Protein AF-A0A1V5F9A5-F1 (afdb_monomer)

Foldseek 3Di:
DWDQLCQDDQPDDDPVCVVPVDDQFPDPVLVVLLVVLLVCLQPDLDLEDEAELLFFDALLRVSSLLTDHPDPQPVQDSVVVSLLSVQLLVQLLVDALVRLLVLLQPQQAQQSSSNVSSVDPDSNSVVSLVSLLVRSLVSLQSNLCSNCVRNHPSYFYEYEAAQLLCRSSRSHQLQCRVVRGQAYAHELAQLCRRPLSSLLSQLVSSPVRYPPNDSLSSSCSSCSNSVNNVQDQVDSHNVVSVPPDSHDLSNSLRSLLVSLVSSLVRYDLSYAYAYEHEQAPRALVSRVVSQVSSVVSPHPGYHYPDNNNPDDDPDPPPDDDD

Solvent-accessible surface area (backbone atoms only — not comparable to full-atom values): 17264 Å² total; per-residue (Å²): 128,78,56,63,52,88,58,84,87,61,80,77,67,55,76,69,62,74,75,46,89,81,64,62,53,73,44,79,64,48,58,55,51,25,51,49,35,23,49,51,30,57,75,43,98,56,68,60,50,71,46,72,77,72,37,49,48,56,65,46,27,65,48,46,64,52,52,48,56,92,57,78,64,89,77,59,64,64,65,61,44,53,52,37,51,50,36,18,57,59,41,45,45,71,40,50,51,66,57,50,42,53,46,24,65,71,35,82,20,50,45,48,36,47,18,60,37,26,73,42,99,51,62,54,52,42,49,49,41,50,51,43,20,51,32,31,49,56,40,49,41,48,38,32,50,30,27,33,74,45,41,35,92,77,36,38,32,27,33,44,36,58,41,54,67,44,15,53,56,21,12,40,51,68,62,57,42,60,81,50,27,60,31,35,27,36,54,54,50,44,46,28,68,72,46,48,41,27,32,51,43,46,14,51,53,45,42,76,45,18,65,87,36,48,69,50,57,23,39,51,23,24,23,23,25,44,70,41,61,86,54,72,61,96,62,70,58,69,69,73,62,65,76,78,56,65,61,56,68,68,39,44,51,48,52,48,52,51,36,52,52,48,45,54,73,44,36,58,92,82,44,42,35,32,40,28,37,35,21,42,79,48,56,52,68,57,46,50,54,51,46,54,49,42,40,75,72,67,30,80,48,67,39,66,53,49,47,69,45,64,52,71,80,76,73,61,94,86,65,72,90,126

Radius of gyration: 20.61 Å; Cα contacts (8 Å, |Δi|>4): 541; chains: 1; bounding box: 46×46×67 Å

Sequence (322 aa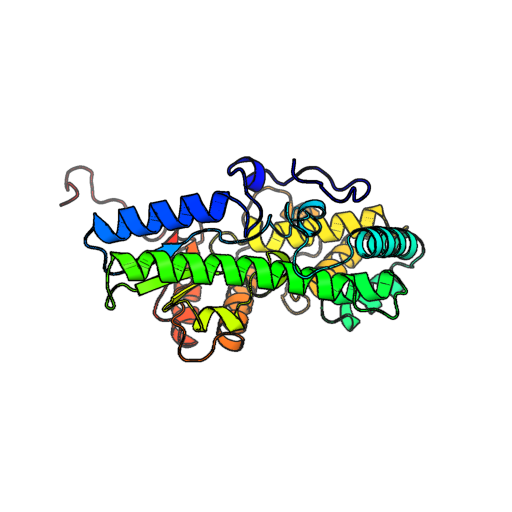):
MLSVCPWPDAAAASAHERQWPMRAPGGPHDERIAAALRRIAAEAALDSICLTHARFRHAADIAGLFETPRRAWGGFDLDDLREALRRADAKARTLSPIAILELSRESGGLPCFLDRLADGGGKIVAQWFDVRRGAVSLSLERFSAAAREAGGPALRFGTNSMNPFMALLCGQNAAALAGYCDFVQPLLSYSRWHILEPVLAWSDWLRTRVAGLGANEALASAKNLLGLGAVDWPQSDPEFFRGGGEGPEALIRETVRAALRRTREWQSGSLEAMPVLRGRDWPRALTRELAEFAESIGCKGVLFQGCENLAAAPPPPDQGWQ

Secondary structure (DSSP, 8-state):
---B---TTPPP--HHHHHS----SSSHHHHHHHHHHHHHHHHS--SEEEE---SSS-TT-TGGGGBPPSS-STT--HHHHHHHHHHHHHHHTTS-HHHHHHHHHHSSSHHHHHHHHTT-SS-HHHHHHHHHHHHHHHHHHHHHHHHHHHH-TT-EEEEEEPPHHHHGGGT--GGGGGGT-SEEEEB-S-HIIIIIHHHHHHHHHHHHHSTT--HHHHHHHHHHHTT-TTS--S---HHHHHSSS---HHHHHHHHHHHHHHHHHHS-TTSEE--EEE-SSS-HHHHHHHHHHHHHTT----EEE--TTTS-SPPPTTS---

pLDDT: mean 84.64, std 14.89, range [31.7, 97.62]

Nearest PDB structures (foldseek):
  5t26-assembly1_B  TM=2.124E-01  e=4.885E-01  Escherichia coli IAI1
  2pur-assembly1_B-2  TM=2.064E-01  e=1.132E+00  unclassified
  7jz9-assembly1_B  TM=1.957E-01  e=1.379E+00  Escherichia coli
  1s5w-assembly1_B-2  TM=2.126E-01  e=1.680E+00  Escherichia coli
  6ue0-assembly1_AAA  TM=2.168E-01  e=1.766E+00  Klebsiella pneumoniae

Structure (mmCIF, N/CA/C/O backbone):
data_AF-A0A1V5F9A5-F1
#
_entry.id   AF-A0A1V5F9A5-F1
#
loop_
_atom_site.group_PDB
_atom_site.id
_atom_site.type_symbol
_atom_site.label_atom_id
_atom_site.label_alt_id
_atom_site.label_comp_id
_atom_site.label_asym_id
_atom_site.label_entity_id
_atom_site.label_seq_id
_atom_site.pdbx_PDB_ins_code
_atom_site.Cartn_x
_atom_site.Cartn_y
_atom_site.Cartn_z
_atom_site.occupancy
_atom_site.B_iso_or_equiv
_atom_site.auth_seq_id
_atom_site.auth_comp_id
_atom_site.auth_asym_id
_atom_site.auth_atom_id
_atom_site.pdbx_PDB_model_num
ATOM 1 N N . MET A 1 1 ? -2.516 -26.511 0.828 1.00 31.70 1 MET A N 1
ATOM 2 C CA . MET A 1 1 ? -1.246 -25.920 0.359 1.00 31.70 1 MET A CA 1
ATOM 3 C C . MET A 1 1 ? -1.584 -24.582 -0.291 1.00 31.70 1 MET A C 1
ATOM 5 O O . MET A 1 1 ? -2.621 -24.535 -0.936 1.00 31.70 1 MET A O 1
ATOM 9 N N . LEU A 1 2 ? -0.839 -23.496 -0.045 1.00 34.22 2 LEU A N 1
ATOM 10 C CA . LEU A 1 2 ? -0.930 -22.295 -0.897 1.00 34.22 2 LEU A CA 1
ATOM 11 C C . LEU A 1 2 ? -0.265 -22.670 -2.225 1.00 34.22 2 LEU A C 1
ATOM 13 O O . LEU A 1 2 ? 0.848 -23.191 -2.195 1.00 34.22 2 LEU A O 1
ATOM 17 N N . SER A 1 3 ? -0.947 -22.490 -3.354 1.00 34.69 3 SER A N 1
ATOM 18 C CA . SER A 1 3 ? -0.306 -22.609 -4.663 1.00 34.69 3 SER A CA 1
ATOM 19 C C . SER A 1 3 ? 0.208 -21.219 -5.014 1.00 34.69 3 SER A C 1
ATOM 21 O O . SER A 1 3 ? -0.569 -20.318 -5.342 1.00 34.69 3 SER A O 1
ATOM 23 N N . VAL A 1 4 ? 1.513 -21.018 -4.840 1.00 44.78 4 VAL A N 1
ATOM 24 C CA . VAL A 1 4 ? 2.192 -19.849 -5.396 1.00 44.78 4 VAL A CA 1
ATOM 25 C C . VAL A 1 4 ? 2.148 -20.040 -6.905 1.00 44.78 4 VAL A C 1
ATOM 27 O O . VAL A 1 4 ? 2.590 -21.077 -7.401 1.00 44.78 4 VAL A O 1
ATOM 30 N N . CYS A 1 5 ? 1.564 -19.089 -7.631 1.00 40.06 5 CYS A N 1
ATOM 31 C CA . CYS A 1 5 ? 1.750 -19.027 -9.072 1.00 40.06 5 CYS A CA 1
ATOM 32 C C . CYS A 1 5 ? 3.265 -18.941 -9.313 1.00 40.06 5 CYS A C 1
ATOM 34 O O . CYS A 1 5 ? 3.864 -17.990 -8.807 1.00 40.06 5 CYS A O 1
ATOM 36 N N . PRO A 1 6 ? 3.911 -19.922 -9.974 1.00 42.44 6 PRO A N 1
ATOM 37 C CA . PRO A 1 6 ? 5.355 -19.905 -10.147 1.00 42.44 6 PRO A CA 1
ATOM 38 C C . PRO A 1 6 ? 5.715 -18.738 -11.066 1.00 42.44 6 PRO A C 1
ATOM 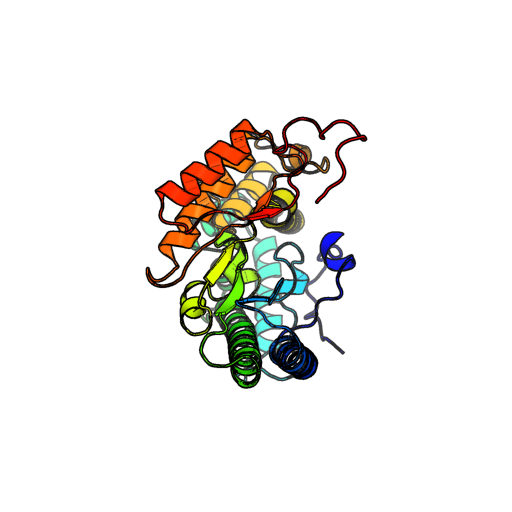40 O O . PRO A 1 6 ? 5.691 -18.848 -12.287 1.00 42.44 6 PRO A O 1
ATOM 43 N N . TRP A 1 7 ? 5.997 -17.589 -10.463 1.00 44.94 7 TRP A N 1
ATOM 44 C CA . TRP A 1 7 ? 6.639 -16.480 -11.136 1.00 44.94 7 TRP A CA 1
ATOM 45 C C . TRP A 1 7 ? 8.134 -16.811 -11.218 1.00 44.94 7 TRP A C 1
ATOM 47 O O . TRP A 1 7 ? 8.730 -17.114 -10.178 1.00 44.94 7 TRP A O 1
ATOM 57 N N . PRO A 1 8 ? 8.744 -16.816 -12.414 1.00 40.59 8 PRO A N 1
ATOM 58 C CA . PRO A 1 8 ? 10.131 -17.231 -12.568 1.00 40.59 8 PRO A CA 1
ATOM 59 C C . PRO A 1 8 ? 11.056 -16.268 -11.810 1.00 40.59 8 PRO A C 1
ATOM 61 O O . PRO A 1 8 ? 11.029 -15.058 -12.039 1.00 40.59 8 PRO A O 1
ATOM 64 N N . ASP A 1 9 ? 11.860 -16.814 -10.895 1.00 48.16 9 ASP A N 1
ATOM 65 C CA . ASP A 1 9 ? 12.987 -16.169 -10.209 1.00 48.16 9 ASP A CA 1
ATOM 66 C C . ASP A 1 9 ? 12.700 -14.819 -9.521 1.00 48.16 9 ASP A C 1
ATOM 68 O O . ASP A 1 9 ? 13.402 -13.829 -9.756 1.00 48.16 9 ASP A O 1
ATOM 72 N N . ALA A 1 10 ? 11.682 -14.750 -8.655 1.00 47.44 10 ALA A N 1
ATOM 73 C CA . ALA A 1 10 ? 11.612 -13.694 -7.641 1.00 47.44 10 ALA A CA 1
ATOM 74 C C . ALA A 1 10 ? 12.428 -14.132 -6.412 1.00 47.44 10 ALA A C 1
ATOM 76 O O . ALA A 1 10 ? 12.121 -15.148 -5.788 1.00 47.44 10 ALA A O 1
ATOM 77 N N . ALA A 1 11 ? 13.491 -13.392 -6.083 1.00 44.50 11 ALA A N 1
ATOM 78 C CA . ALA A 1 11 ? 14.304 -13.647 -4.897 1.00 44.50 11 ALA A CA 1
ATOM 79 C C . ALA A 1 11 ? 13.433 -13.707 -3.625 1.00 44.50 11 ALA A C 1
ATOM 81 O O . ALA A 1 11 ? 12.455 -12.972 -3.486 1.00 44.50 11 ALA A O 1
ATOM 82 N N . ALA A 1 12 ? 13.786 -14.620 -2.717 1.00 44.25 12 ALA A N 1
ATOM 83 C CA . ALA A 1 12 ? 12.997 -14.983 -1.544 1.00 44.25 12 ALA A CA 1
ATOM 84 C C . ALA A 1 12 ? 12.633 -13.784 -0.646 1.00 44.25 12 ALA A C 1
ATOM 86 O O . ALA A 1 12 ? 13.467 -12.915 -0.399 1.00 44.25 12 ALA A O 1
ATOM 87 N N . ALA A 1 13 ? 11.403 -13.822 -0.114 1.00 46.31 13 ALA A N 1
ATOM 88 C CA . ALA A 1 13 ? 10.771 -12.867 0.802 1.00 46.31 13 ALA A CA 1
ATOM 89 C C . ALA A 1 13 ? 11.740 -12.056 1.685 1.00 46.31 13 ALA A C 1
ATOM 91 O O . ALA A 1 13 ? 12.649 -12.615 2.314 1.00 46.31 13 ALA A O 1
ATOM 92 N N . SER A 1 14 ? 11.498 -10.743 1.789 1.00 54.84 14 SER A N 1
ATOM 93 C CA . SER A 1 14 ? 12.258 -9.871 2.688 1.00 54.84 14 SER A CA 1
ATOM 94 C C . SER A 1 14 ? 12.144 -10.353 4.141 1.00 54.84 14 SER A C 1
ATOM 96 O O . SER A 1 14 ? 11.192 -11.038 4.530 1.00 54.84 14 SER A O 1
ATOM 98 N N . ALA A 1 15 ? 13.156 -10.044 4.957 1.00 53.56 15 ALA A N 1
ATOM 99 C CA . ALA A 1 15 ? 13.275 -10.542 6.329 1.00 53.56 15 ALA A CA 1
ATOM 100 C C . ALA A 1 15 ? 12.035 -10.265 7.200 1.00 53.56 15 ALA A C 1
ATOM 102 O O . ALA A 1 15 ? 11.802 -11.002 8.155 1.00 53.56 15 ALA A O 1
ATOM 103 N N . HIS A 1 16 ? 11.225 -9.260 6.856 1.00 61.44 16 HIS A N 1
ATOM 104 C CA . HIS A 1 16 ? 10.004 -8.911 7.575 1.00 61.44 16 HIS A CA 1
ATOM 105 C C . HIS A 1 16 ? 8.899 -9.975 7.439 1.00 61.44 16 HIS A C 1
ATOM 107 O O . HIS A 1 16 ? 8.287 -10.348 8.439 1.00 61.44 16 HIS A O 1
ATOM 113 N N . GLU A 1 17 ? 8.633 -10.502 6.242 1.00 63.72 17 GLU A N 1
ATOM 114 C CA . GLU A 1 17 ? 7.561 -11.497 6.037 1.00 63.72 17 GLU A CA 1
ATOM 115 C C . GLU A 1 17 ? 7.947 -12.879 6.603 1.00 63.72 17 GLU A C 1
ATOM 117 O O . GLU A 1 17 ? 7.088 -13.709 6.884 1.00 63.72 17 GLU A O 1
ATOM 122 N N . ARG A 1 18 ? 9.242 -13.116 6.866 1.00 63.44 18 ARG A N 1
ATOM 123 C CA . ARG A 1 18 ? 9.705 -14.298 7.617 1.00 63.44 18 ARG A CA 1
ATOM 124 C C . ARG A 1 18 ? 9.400 -14.225 9.115 1.00 63.44 18 ARG A C 1
ATOM 126 O O . ARG A 1 18 ? 9.335 -15.270 9.754 1.00 63.44 18 ARG A O 1
ATOM 133 N N . GLN A 1 19 ? 9.227 -13.025 9.674 1.00 57.34 19 GLN A N 1
ATOM 134 C CA . GLN A 1 19 ? 8.937 -12.850 11.103 1.00 57.34 19 GLN A CA 1
ATOM 135 C C . GLN A 1 19 ? 7.492 -13.226 11.448 1.00 57.34 19 GLN A C 1
ATOM 137 O O . GLN A 1 19 ? 7.219 -13.627 12.577 1.00 57.34 19 GLN A O 1
ATOM 142 N N . TRP A 1 20 ? 6.575 -13.134 10.480 1.00 60.88 20 TRP A N 1
ATOM 143 C CA . TRP A 1 20 ? 5.147 -13.331 10.703 1.00 60.88 20 TRP A CA 1
ATOM 144 C C . TRP A 1 20 ? 4.571 -14.213 9.597 1.00 60.88 20 TRP A C 1
ATOM 146 O O . TRP A 1 20 ? 4.469 -13.756 8.461 1.00 60.88 20 TRP A O 1
ATOM 156 N N . PRO A 1 21 ? 4.183 -15.473 9.878 1.00 64.69 21 PRO A N 1
ATOM 157 C CA . PRO A 1 21 ? 3.594 -16.331 8.861 1.00 64.69 21 PRO A CA 1
ATOM 158 C C . PRO A 1 21 ? 2.236 -15.768 8.424 1.00 64.69 21 PRO A C 1
ATOM 160 O O . PRO A 1 21 ? 1.207 -16.029 9.051 1.00 64.69 21 PRO A O 1
ATOM 163 N N . MET A 1 22 ? 2.235 -15.010 7.328 1.00 72.19 22 MET A N 1
ATOM 164 C CA . MET A 1 22 ? 1.023 -14.442 6.752 1.00 72.19 22 MET A CA 1
ATOM 165 C C . MET A 1 22 ? 0.145 -15.543 6.157 1.00 72.19 22 MET A C 1
ATOM 167 O O . MET A 1 22 ? 0.610 -16.503 5.533 1.00 72.19 22 MET A O 1
ATOM 171 N N . ARG A 1 23 ? -1.164 -15.415 6.367 1.00 76.94 23 ARG A N 1
ATOM 172 C CA . ARG A 1 23 ? -2.175 -16.301 5.788 1.00 76.94 23 ARG A CA 1
ATOM 173 C C . ARG A 1 23 ? -3.033 -15.481 4.839 1.00 76.94 23 ARG A C 1
ATOM 175 O O . ARG A 1 23 ? -3.474 -14.398 5.203 1.00 76.94 23 ARG A O 1
ATOM 182 N N . ALA A 1 24 ? -3.255 -16.004 3.636 1.00 75.75 24 ALA A N 1
ATOM 183 C CA . ALA A 1 24 ? -4.110 -15.347 2.659 1.00 75.75 24 ALA A CA 1
ATOM 184 C C . ALA A 1 24 ? -5.540 -15.147 3.226 1.00 75.75 24 ALA A C 1
ATOM 186 O O . ALA A 1 24 ? -6.068 -16.094 3.826 1.00 75.75 24 ALA A O 1
ATOM 187 N N . PRO A 1 25 ? -6.151 -13.963 3.023 1.00 84.00 25 PRO A N 1
ATOM 188 C CA . PRO A 1 25 ? -7.525 -13.651 3.428 1.00 84.00 25 PRO A CA 1
ATOM 189 C C . PRO A 1 25 ? -8.598 -14.625 2.902 1.00 84.00 25 PRO A C 1
ATOM 191 O O . PRO A 1 25 ? -8.426 -15.274 1.865 1.00 84.00 25 PRO A O 1
ATOM 194 N N . GLY A 1 26 ? -9.709 -14.715 3.644 1.00 79.06 26 GLY A N 1
ATOM 195 C CA . GLY A 1 26 ? -10.897 -15.561 3.433 1.00 79.06 26 GLY A CA 1
ATOM 196 C C . GLY A 1 26 ? -10.621 -17.048 3.257 1.00 79.06 26 GLY A C 1
ATOM 197 O O . GLY A 1 26 ? -11.218 -17.744 2.431 1.00 79.06 26 GLY A O 1
ATOM 198 N N . GLY A 1 27 ? -9.728 -17.545 4.108 1.00 80.44 27 GLY A N 1
ATOM 199 C CA . GLY A 1 27 ? -9.599 -18.962 4.415 1.00 80.44 27 GLY A CA 1
ATOM 200 C C . GLY A 1 27 ? -10.148 -19.312 5.806 1.00 80.44 27 GLY A C 1
ATOM 201 O O . GLY A 1 27 ? -10.688 -18.460 6.507 1.00 80.44 27 GLY A O 1
ATOM 202 N N . PRO A 1 28 ? -9.930 -20.555 6.275 1.00 84.94 28 PRO A N 1
ATOM 203 C CA . PRO A 1 28 ? -10.315 -20.991 7.626 1.00 84.94 28 PRO A CA 1
ATOM 204 C C . PRO A 1 28 ? -9.662 -20.190 8.768 1.00 84.94 28 PRO A C 1
ATOM 206 O O . PRO A 1 28 ? -10.088 -20.267 9.918 1.00 84.94 28 PRO A O 1
ATOM 209 N N . HIS A 1 29 ? -8.597 -19.436 8.477 1.00 87.31 29 HIS A N 1
ATOM 210 C CA . HIS A 1 29 ? -7.952 -18.566 9.460 1.00 87.31 29 HIS A CA 1
ATOM 211 C C . HIS A 1 29 ? -8.834 -17.378 9.850 1.00 87.31 29 HIS A C 1
ATOM 213 O O . HIS A 1 29 ? -8.798 -16.971 11.008 1.00 87.31 29 HIS A O 1
A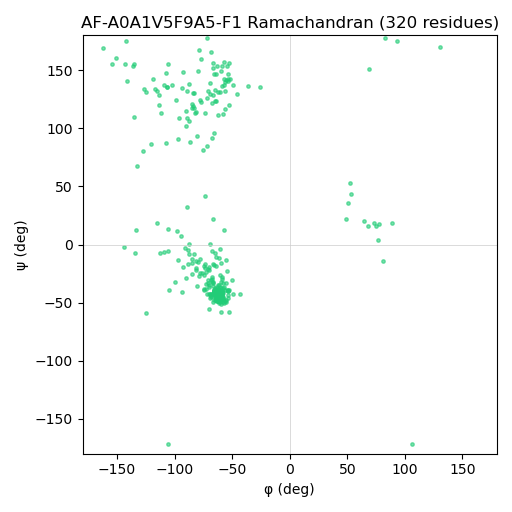TOM 219 N N . ASP A 1 30 ? -9.679 -16.892 8.942 1.00 89.88 30 ASP A N 1
ATOM 220 C CA . ASP A 1 30 ? -10.610 -15.802 9.222 1.00 89.88 30 ASP A CA 1
ATOM 221 C C . ASP A 1 30 ? -11.627 -16.194 10.293 1.00 89.88 30 ASP A C 1
ATOM 223 O O . ASP A 1 30 ? -11.984 -15.385 11.138 1.00 89.88 30 ASP A O 1
ATOM 227 N N . GLU A 1 31 ? -12.074 -17.450 10.311 1.00 91.62 31 GLU A N 1
ATOM 228 C CA . GLU A 1 31 ? -12.993 -17.934 11.349 1.00 91.62 31 GLU A CA 1
ATOM 229 C C . GLU A 1 31 ? -12.338 -17.901 12.729 1.00 91.62 31 GLU A C 1
ATOM 231 O O . GLU A 1 31 ? -12.967 -17.504 13.707 1.00 91.62 31 GLU A O 1
ATOM 236 N N . ARG A 1 32 ? -11.047 -18.247 12.801 1.00 92.25 32 ARG A N 1
ATOM 237 C CA . ARG A 1 32 ? -10.273 -18.189 14.048 1.00 92.25 32 ARG A CA 1
ATOM 238 C C . ARG A 1 32 ? -10.054 -16.754 14.511 1.00 92.25 32 ARG A C 1
ATOM 240 O O . ARG A 1 32 ? -10.192 -16.486 15.699 1.00 92.25 32 ARG A O 1
ATOM 247 N N . ILE A 1 33 ? -9.738 -15.844 13.588 1.00 93.06 33 ILE A N 1
ATOM 248 C CA . ILE A 1 33 ? -9.576 -14.417 13.896 1.00 93.06 33 ILE A CA 1
ATOM 249 C C . ILE A 1 33 ? -10.911 -13.834 14.373 1.00 93.06 33 ILE A C 1
ATOM 251 O O . ILE A 1 33 ? -10.954 -13.211 15.428 1.00 93.06 33 ILE A O 1
ATOM 255 N N . ALA A 1 34 ? -12.013 -14.101 13.669 1.00 95.50 34 ALA A N 1
ATOM 256 C CA . ALA A 1 34 ? -13.345 -13.648 14.065 1.00 95.50 34 ALA A CA 1
ATOM 257 C C . ALA A 1 34 ? -13.764 -14.197 15.442 1.00 95.50 34 ALA A C 1
ATOM 259 O O . ALA A 1 34 ? -14.294 -13.456 16.265 1.00 95.50 34 ALA A O 1
ATOM 260 N N . ALA A 1 35 ? -13.496 -15.475 15.728 1.00 96.00 35 ALA A N 1
ATOM 261 C CA . ALA A 1 35 ? -13.755 -16.061 17.043 1.00 96.00 35 ALA A CA 1
ATOM 262 C C . ALA A 1 35 ? -12.905 -15.411 18.150 1.00 96.00 35 ALA A C 1
ATOM 264 O O . ALA A 1 35 ? -13.420 -15.128 19.230 1.00 96.00 35 ALA A O 1
ATOM 265 N N . ALA A 1 36 ? -11.627 -15.131 17.879 1.00 95.25 36 ALA A N 1
ATOM 266 C CA . ALA A 1 36 ? -10.758 -14.430 18.821 1.00 95.25 36 ALA A CA 1
ATOM 267 C C . ALA A 1 36 ? -11.246 -12.999 19.091 1.00 95.25 36 ALA A C 1
ATOM 269 O O . ALA A 1 36 ? -11.271 -12.584 20.246 1.00 95.25 36 ALA A O 1
ATOM 270 N N . LEU A 1 37 ? -11.682 -12.278 18.054 1.00 95.94 37 LEU A N 1
ATOM 271 C CA . LEU A 1 37 ? -12.243 -10.931 18.182 1.00 95.94 37 LEU A CA 1
ATOM 272 C C . LEU A 1 37 ? -13.528 -10.921 19.011 1.00 95.94 37 LEU A C 1
ATOM 274 O O . LEU A 1 37 ? -13.634 -10.095 19.910 1.00 95.94 37 LEU A O 1
ATOM 278 N N . ARG A 1 38 ? -14.453 -11.867 18.781 1.00 96.44 38 ARG A N 1
ATOM 279 C CA . ARG A 1 38 ? -15.649 -12.031 19.630 1.00 96.44 38 ARG A CA 1
ATOM 280 C C . ARG A 1 38 ? -15.276 -12.225 21.089 1.00 96.44 38 ARG A C 1
ATOM 282 O O . ARG A 1 38 ? -15.813 -11.553 21.957 1.00 96.44 38 ARG A O 1
ATOM 289 N N . ARG A 1 39 ? -14.347 -13.146 21.352 1.00 96.31 39 ARG A N 1
ATOM 290 C CA . ARG A 1 39 ? -13.917 -13.456 22.715 1.00 96.31 39 ARG A CA 1
ATOM 291 C C . ARG A 1 39 ? -13.305 -12.232 23.398 1.00 96.31 39 ARG A C 1
ATOM 293 O O . ARG A 1 39 ? -13.728 -11.882 24.489 1.00 96.31 39 ARG A O 1
ATOM 300 N N . ILE A 1 40 ? -12.357 -11.562 22.738 1.00 95.12 40 ILE A N 1
ATOM 301 C CA . ILE A 1 40 ? -11.701 -10.360 23.273 1.00 95.12 40 ILE A CA 1
ATOM 302 C C . ILE A 1 40 ? -12.731 -9.259 23.546 1.00 95.12 40 ILE A C 1
ATOM 304 O O . ILE A 1 40 ? -12.700 -8.662 24.614 1.00 95.12 40 ILE A O 1
ATOM 308 N N . ALA A 1 41 ? -13.657 -9.021 22.615 1.00 94.88 41 ALA A N 1
ATOM 309 C CA . ALA A 1 41 ? -14.691 -8.001 22.762 1.00 94.88 41 ALA A CA 1
ATOM 310 C C . ALA A 1 41 ? -15.721 -8.320 23.864 1.00 94.88 41 ALA A C 1
ATOM 312 O O . ALA A 1 41 ? -16.267 -7.395 24.451 1.00 94.88 41 ALA A O 1
ATOM 313 N N . ALA A 1 42 ? -15.986 -9.600 24.150 1.00 93.38 42 ALA A N 1
ATOM 314 C CA . ALA A 1 42 ? -16.883 -10.016 25.232 1.00 93.38 42 ALA A CA 1
ATOM 315 C C . ALA A 1 42 ? -16.215 -9.982 26.617 1.00 93.38 42 ALA A C 1
ATOM 317 O O . ALA A 1 42 ? -16.873 -9.707 27.616 1.00 93.38 42 ALA A O 1
ATOM 318 N N . GLU A 1 43 ? -14.925 -10.322 26.688 1.00 92.81 43 GLU A N 1
ATOM 319 C CA . GLU A 1 43 ? -14.201 -10.495 27.954 1.00 92.81 43 GLU A CA 1
ATOM 320 C C . GLU A 1 43 ? -13.536 -9.204 28.448 1.00 92.81 43 GLU A C 1
ATOM 322 O O . GLU A 1 43 ? -13.356 -9.032 29.653 1.00 92.81 43 GLU A O 1
ATOM 327 N N . ALA A 1 44 ? -13.152 -8.303 27.540 1.00 88.38 44 ALA A N 1
ATOM 328 C CA . ALA A 1 44 ? -12.457 -7.070 27.881 1.00 88.38 44 ALA A CA 1
ATOM 329 C C . ALA A 1 44 ? -13.379 -5.851 27.737 1.00 88.38 44 ALA A C 1
ATOM 331 O O . ALA A 1 44 ? -14.066 -5.685 26.732 1.00 88.38 44 ALA A O 1
ATOM 332 N N . ALA A 1 45 ? -13.346 -4.955 28.725 1.00 88.31 45 ALA A N 1
ATOM 333 C CA . ALA A 1 45 ? -14.015 -3.659 28.653 1.00 88.31 45 ALA A CA 1
ATOM 334 C C . ALA A 1 45 ? -13.211 -2.715 27.740 1.00 88.31 45 ALA A C 1
ATOM 336 O O . ALA A 1 45 ? -12.375 -1.945 28.210 1.00 88.31 45 ALA A O 1
ATOM 337 N N . LEU A 1 46 ? -13.403 -2.846 26.425 1.00 92.81 46 LEU A N 1
ATOM 338 C CA . LEU A 1 46 ? -12.688 -2.082 25.402 1.00 92.81 46 LEU A CA 1
ATOM 339 C C . LEU A 1 46 ? -13.599 -1.033 24.766 1.00 92.81 46 LEU A C 1
ATOM 341 O O . LEU A 1 46 ? -14.703 -1.351 24.332 1.00 92.81 46 LEU A O 1
ATOM 345 N N . ASP A 1 47 ? -13.087 0.184 24.595 1.00 94.19 47 ASP A N 1
ATOM 346 C CA . ASP A 1 47 ? -13.751 1.209 23.777 1.00 94.19 47 ASP A CA 1
ATOM 347 C C . ASP A 1 47 ? -13.523 0.978 22.278 1.00 94.19 47 ASP A C 1
ATOM 349 O O . ASP A 1 47 ? -14.315 1.393 21.427 1.00 94.19 47 ASP A O 1
ATOM 353 N N . SER A 1 48 ? -12.406 0.331 21.929 1.00 95.31 48 SER A N 1
ATOM 354 C CA . SER A 1 48 ? -12.043 0.088 20.539 1.00 95.31 48 SER A CA 1
ATOM 355 C C . SER A 1 48 ? -11.142 -1.126 20.333 1.00 95.31 48 SER A C 1
ATOM 357 O O . SER A 1 48 ? -10.381 -1.524 21.215 1.00 95.31 48 SER A O 1
ATOM 359 N N . ILE A 1 49 ? -11.195 -1.685 19.124 1.00 95.62 49 ILE A N 1
ATOM 360 C CA . ILE A 1 49 ? -10.267 -2.702 18.627 1.00 95.62 49 ILE A CA 1
ATOM 361 C C . ILE A 1 49 ? -9.662 -2.216 17.313 1.00 95.62 49 ILE A C 1
ATOM 363 O O . ILE A 1 49 ? -10.384 -1.817 16.401 1.00 95.62 49 ILE A O 1
ATOM 367 N N . CYS A 1 50 ? -8.336 -2.301 17.191 1.00 94.75 50 CYS A N 1
ATOM 368 C CA . CYS A 1 50 ? -7.631 -2.091 15.931 1.00 94.75 50 CYS A CA 1
ATOM 369 C C . CYS A 1 50 ? -6.977 -3.393 15.467 1.00 94.75 50 CYS A C 1
ATOM 371 O O . CYS A 1 50 ? -6.117 -3.943 16.156 1.00 94.75 50 CYS A O 1
ATOM 373 N N . LEU A 1 51 ? -7.361 -3.880 14.288 1.00 93.31 51 LEU A N 1
ATOM 374 C CA . LEU A 1 51 ? -6.729 -5.046 13.687 1.00 93.31 51 LEU A CA 1
ATOM 375 C C . LEU A 1 51 ? -5.455 -4.647 12.933 1.00 93.31 51 LEU A C 1
ATOM 377 O O . LEU A 1 51 ? -5.464 -3.756 12.084 1.00 93.31 51 LEU A O 1
ATOM 381 N N . THR A 1 52 ? -4.356 -5.346 13.200 1.00 88.19 52 THR A N 1
ATOM 382 C CA . THR A 1 52 ? -3.098 -5.130 12.481 1.00 88.19 52 THR A CA 1
ATOM 383 C C . THR A 1 52 ? -2.951 -6.064 11.281 1.00 88.19 52 THR A C 1
ATOM 385 O O . THR A 1 52 ? -3.440 -7.192 11.291 1.00 88.19 52 THR A O 1
ATOM 388 N N . HIS A 1 53 ? -2.269 -5.586 10.237 1.00 82.81 53 HIS A N 1
ATOM 389 C CA . HIS A 1 53 ? -1.836 -6.375 9.076 1.00 82.81 53 HIS A CA 1
ATOM 390 C C . HIS A 1 53 ? -2.915 -7.241 8.389 1.00 82.81 53 HIS A C 1
ATOM 392 O O . HIS A 1 53 ? -2.610 -8.303 7.852 1.00 82.81 53 HIS A O 1
ATOM 398 N N . ALA A 1 54 ? -4.164 -6.774 8.316 1.00 88.44 54 ALA A N 1
ATOM 399 C CA . ALA A 1 54 ? -5.198 -7.406 7.493 1.00 88.44 54 ALA A CA 1
ATOM 400 C C . ALA A 1 54 ? -4.930 -7.152 5.998 1.00 88.44 54 ALA A C 1
ATOM 402 O O . ALA A 1 54 ? -5.402 -6.171 5.418 1.00 88.44 54 ALA A O 1
ATOM 403 N N . ARG A 1 55 ? -4.087 -7.999 5.401 1.00 89.31 55 ARG A N 1
ATOM 404 C CA . ARG A 1 55 ? -3.598 -7.875 4.024 1.00 89.31 55 ARG A CA 1
ATOM 405 C C . ARG A 1 55 ? -3.025 -9.190 3.500 1.00 89.31 55 ARG A C 1
ATOM 407 O O . ARG A 1 55 ? -2.745 -10.113 4.261 1.00 89.31 55 ARG A O 1
ATOM 414 N N . PHE A 1 56 ? -2.774 -9.234 2.196 1.00 89.19 56 PHE A N 1
ATOM 415 C CA . PHE A 1 56 ? -1.830 -10.188 1.613 1.00 89.19 56 PHE A CA 1
ATOM 416 C C . PHE A 1 56 ? -0.374 -9.822 1.969 1.00 89.19 56 PHE A C 1
ATOM 418 O O . PHE A 1 56 ? -0.105 -8.805 2.621 1.00 89.19 56 PHE A O 1
ATOM 425 N N . ARG A 1 57 ? 0.577 -10.650 1.520 1.00 87.50 57 ARG A N 1
ATOM 426 C CA . ARG A 1 57 ? 2.017 -10.391 1.662 1.00 87.50 57 ARG A CA 1
ATOM 427 C C . ARG A 1 57 ? 2.429 -9.023 1.123 1.00 87.50 57 ARG A C 1
ATOM 429 O O . ARG A 1 57 ? 1.747 -8.429 0.285 1.00 87.50 57 ARG A O 1
ATOM 436 N N . HIS A 1 58 ? 3.545 -8.530 1.651 1.00 86.81 58 HIS A N 1
ATOM 437 C CA . HIS A 1 58 ? 4.062 -7.202 1.358 1.00 86.81 58 HIS A CA 1
ATOM 438 C C . HIS A 1 58 ? 4.367 -7.013 -0.132 1.00 86.81 58 HIS A C 1
ATOM 440 O O . HIS A 1 58 ? 4.821 -7.940 -0.792 1.00 86.81 58 HIS A O 1
ATOM 446 N N . ALA A 1 59 ? 4.236 -5.785 -0.639 1.00 88.56 59 ALA A N 1
ATOM 447 C CA . ALA A 1 59 ? 4.507 -5.453 -2.043 1.00 88.56 59 ALA A CA 1
ATOM 448 C C . ALA A 1 59 ? 5.973 -5.640 -2.491 1.00 88.56 59 ALA A C 1
ATOM 450 O O . ALA A 1 59 ? 6.260 -5.579 -3.685 1.00 88.56 59 ALA A O 1
ATOM 451 N N . ALA A 1 60 ? 6.881 -5.872 -1.539 1.00 88.50 60 ALA A N 1
ATOM 452 C CA . ALA A 1 60 ? 8.271 -6.243 -1.799 1.00 88.50 60 ALA A CA 1
ATOM 453 C C . ALA A 1 60 ? 8.433 -7.747 -2.106 1.00 88.50 60 ALA A C 1
ATOM 455 O O . ALA A 1 60 ? 9.410 -8.139 -2.737 1.00 88.50 60 ALA A O 1
ATOM 456 N N . ASP A 1 61 ? 7.481 -8.593 -1.691 1.00 87.81 61 ASP A N 1
ATOM 457 C CA . ASP A 1 61 ? 7.402 -9.995 -2.106 1.00 87.81 61 ASP A CA 1
ATOM 458 C C . ASP A 1 61 ? 6.618 -10.070 -3.425 1.00 87.81 61 ASP A C 1
ATOM 460 O O . ASP A 1 61 ? 5.394 -10.205 -3.435 1.00 87.81 61 ASP A O 1
ATOM 464 N N . ILE A 1 62 ? 7.332 -9.939 -4.549 1.00 88.38 62 ILE A N 1
ATOM 465 C CA . ILE A 1 62 ? 6.729 -9.913 -5.892 1.00 88.38 62 ILE A CA 1
ATOM 466 C C . ILE A 1 62 ? 5.923 -11.190 -6.163 1.00 88.38 62 ILE A C 1
ATOM 468 O O . ILE A 1 62 ? 4.807 -11.108 -6.672 1.00 88.38 62 ILE A O 1
ATOM 472 N N . ALA A 1 63 ? 6.433 -12.365 -5.777 1.00 83.12 63 ALA A N 1
ATOM 473 C CA . ALA A 1 63 ? 5.687 -13.618 -5.909 1.00 83.12 63 ALA A CA 1
ATOM 474 C C . ALA A 1 63 ? 4.432 -13.620 -5.017 1.00 83.12 63 ALA A C 1
ATOM 476 O O . ALA A 1 63 ? 3.366 -14.078 -5.434 1.00 83.12 63 ALA A O 1
ATOM 477 N N . GLY A 1 64 ? 4.547 -13.029 -3.823 1.00 83.19 64 GLY A N 1
ATOM 478 C CA . GLY A 1 64 ? 3.458 -12.753 -2.885 1.00 83.19 64 GLY A CA 1
ATOM 479 C C . GLY A 1 64 ? 2.241 -12.050 -3.499 1.00 83.19 64 GLY A C 1
ATOM 480 O O . GLY A 1 64 ? 1.106 -12.269 -3.071 1.00 83.19 64 GLY A O 1
ATOM 481 N N . LEU A 1 65 ? 2.449 -11.227 -4.531 1.00 86.25 65 LEU A N 1
ATOM 482 C CA . LEU A 1 65 ? 1.376 -10.485 -5.201 1.00 86.25 65 LEU A CA 1
ATOM 483 C C . LEU A 1 65 ? 0.450 -11.367 -6.042 1.00 86.25 65 LEU A C 1
ATOM 485 O O . LEU A 1 65 ? -0.687 -10.977 -6.318 1.00 86.25 65 LEU A O 1
ATOM 489 N N . PHE A 1 66 ? 0.918 -12.553 -6.424 1.00 85.38 66 PHE A N 1
ATOM 490 C CA . PHE A 1 66 ? 0.197 -13.503 -7.273 1.00 85.38 66 PHE A CA 1
ATOM 491 C C . PHE A 1 66 ? -0.131 -14.800 -6.524 1.00 85.38 66 PHE A C 1
ATOM 493 O O . PHE A 1 66 ? -0.427 -15.832 -7.128 1.00 85.38 66 PHE A O 1
ATOM 500 N N . GLU A 1 67 ? -0.083 -14.762 -5.190 1.00 77.94 67 GLU A N 1
ATOM 501 C CA . GLU A 1 67 ? -0.540 -15.867 -4.357 1.00 77.94 67 GLU A CA 1
ATOM 502 C C . GLU A 1 67 ? -2.038 -16.076 -4.473 1.00 77.94 67 GLU A C 1
ATOM 504 O O . GLU A 1 67 ? -2.842 -15.174 -4.239 1.00 77.94 67 GLU A O 1
ATOM 509 N N . THR A 1 68 ? -2.414 -17.318 -4.746 1.00 69.12 68 THR A N 1
ATOM 510 C CA . THR A 1 68 ? -3.814 -17.667 -4.922 1.00 69.12 68 THR A CA 1
ATOM 511 C C . THR A 1 68 ? -4.446 -18.060 -3.585 1.00 69.12 68 THR A C 1
ATOM 513 O O . THR A 1 68 ? -3.866 -18.844 -2.818 1.00 69.12 68 THR A O 1
ATOM 516 N N . PRO A 1 69 ? -5.632 -17.524 -3.248 1.00 63.59 69 PRO A N 1
ATOM 517 C CA . PRO A 1 69 ? -6.395 -18.034 -2.123 1.00 63.59 69 PRO A CA 1
ATOM 518 C C . PRO A 1 69 ? -6.805 -19.492 -2.384 1.00 63.59 69 PRO A C 1
ATOM 520 O O . PRO A 1 69 ? -6.949 -19.935 -3.519 1.00 63.59 69 PRO A O 1
ATOM 523 N N . ARG A 1 70 ? -7.008 -20.271 -1.314 1.00 60.62 70 ARG A N 1
ATOM 524 C CA . ARG A 1 70 ? -7.301 -21.718 -1.419 1.00 60.62 70 ARG A CA 1
ATOM 525 C C . ARG A 1 70 ? -8.650 -22.058 -2.062 1.00 60.62 70 ARG A C 1
ATOM 527 O O . ARG A 1 70 ? -8.869 -23.214 -2.407 1.00 60.62 70 ARG A O 1
ATOM 534 N N . ARG A 1 71 ? -9.568 -21.098 -2.157 1.00 60.69 71 ARG A N 1
ATOM 535 C CA . ARG A 1 71 ? -10.827 -21.225 -2.901 1.00 60.69 71 ARG A CA 1
ATOM 536 C C . ARG A 1 71 ? -10.708 -20.379 -4.162 1.00 60.69 71 ARG A C 1
ATOM 538 O O . ARG A 1 71 ? -10.048 -19.351 -4.115 1.00 60.69 71 ARG A O 1
ATOM 545 N N . ALA A 1 72 ? -11.341 -20.780 -5.260 1.00 59.19 72 ALA A N 1
ATOM 546 C CA . ALA A 1 72 ? -11.504 -19.886 -6.400 1.00 59.19 72 ALA A CA 1
ATOM 547 C C . ALA A 1 72 ? -12.354 -18.692 -5.939 1.00 59.19 72 ALA A C 1
ATOM 549 O O . ALA A 1 72 ? -13.521 -18.857 -5.582 1.00 59.19 72 ALA A O 1
ATOM 550 N N . TRP A 1 73 ? -11.754 -17.507 -5.858 1.00 65.50 73 TRP A N 1
ATOM 551 C CA . TRP A 1 73 ? -12.485 -16.295 -5.508 1.00 65.50 73 TRP A CA 1
ATOM 552 C C . TRP A 1 73 ? -13.139 -15.733 -6.759 1.00 65.50 73 TRP A C 1
ATOM 554 O O . TRP A 1 73 ? -12.457 -15.412 -7.728 1.00 65.50 73 TRP A O 1
ATOM 564 N N . GLY A 1 74 ? -14.469 -15.644 -6.739 1.00 67.00 74 GLY A N 1
ATOM 565 C CA . GLY A 1 74 ? -15.234 -14.983 -7.798 1.00 67.00 74 GLY A CA 1
ATOM 566 C C . GLY A 1 74 ? -15.144 -15.641 -9.178 1.00 67.00 74 GLY A C 1
ATOM 567 O O . GLY A 1 74 ? -15.395 -14.963 -10.164 1.00 67.00 74 GLY A O 1
ATOM 568 N N . GLY A 1 75 ? -14.768 -16.925 -9.266 1.00 74.25 75 GLY A N 1
ATOM 569 C CA . GLY A 1 75 ? -14.652 -17.634 -10.548 1.00 74.25 75 GLY A CA 1
ATOM 570 C C . GLY A 1 75 ? -13.510 -17.145 -11.446 1.00 74.25 75 GLY A C 1
ATOM 571 O O . GLY A 1 75 ? -13.520 -17.439 -12.635 1.00 74.25 75 GLY A O 1
ATOM 572 N N . PHE A 1 76 ? -12.549 -16.398 -10.894 1.00 84.38 76 PHE A N 1
ATOM 573 C CA . PHE A 1 76 ? -11.404 -15.892 -11.644 1.00 84.38 76 PHE A CA 1
ATOM 574 C C . PHE A 1 76 ? -10.504 -17.037 -12.137 1.00 84.38 76 PHE A C 1
ATOM 576 O O . PHE A 1 76 ? -10.152 -17.930 -11.358 1.00 84.38 76 PHE A O 1
ATOM 583 N N . ASP A 1 77 ? -10.120 -16.988 -13.413 1.00 86.06 77 ASP A N 1
ATOM 584 C CA . ASP A 1 77 ? -9.281 -18.003 -14.047 1.00 86.06 77 ASP A CA 1
ATOM 585 C C . ASP A 1 77 ? -7.794 -17.767 -13.721 1.00 86.06 77 ASP A C 1
ATOM 587 O O . ASP A 1 77 ? -7.176 -16.762 -14.081 1.00 86.06 77 ASP A O 1
ATOM 591 N N . LEU A 1 78 ? -7.217 -18.709 -12.976 1.00 84.50 78 LEU A N 1
ATOM 592 C CA . LEU A 1 78 ? -5.824 -18.647 -12.541 1.00 84.50 78 LEU A CA 1
ATOM 593 C C . LEU A 1 78 ? -4.836 -19.038 -13.643 1.00 84.50 78 LEU A C 1
ATOM 595 O O . LEU A 1 78 ? -3.673 -18.635 -13.568 1.00 84.50 78 LEU A O 1
ATOM 599 N N . ASP A 1 79 ? -5.267 -19.821 -14.629 1.00 86.56 79 ASP A N 1
ATOM 600 C CA . ASP A 1 79 ? -4.436 -20.190 -15.770 1.00 86.56 79 ASP A CA 1
ATOM 601 C C . ASP A 1 79 ? -4.305 -19.006 -16.727 1.00 86.56 79 ASP A C 1
ATOM 603 O O . ASP A 1 79 ? -3.192 -18.698 -17.160 1.00 86.56 79 ASP A O 1
ATOM 607 N N . ASP A 1 80 ? -5.384 -18.245 -16.920 1.00 88.12 80 ASP A N 1
ATOM 608 C CA . ASP A 1 80 ? -5.343 -16.969 -17.642 1.00 88.12 80 ASP A CA 1
ATOM 609 C C . ASP A 1 80 ? -4.379 -15.971 -16.991 1.00 88.12 80 ASP A C 1
ATOM 611 O O . ASP A 1 80 ? -3.575 -15.336 -17.682 1.00 88.12 80 ASP A O 1
ATOM 615 N N . LEU A 1 81 ? -4.400 -15.852 -15.658 1.00 89.62 81 LEU A N 1
ATOM 616 C CA . LEU A 1 81 ? -3.447 -15.003 -14.943 1.00 89.62 81 LEU A CA 1
ATOM 617 C C . LEU A 1 81 ? -2.011 -15.498 -15.103 1.00 89.62 81 LEU A C 1
ATOM 619 O O . LEU A 1 81 ? -1.141 -14.693 -15.420 1.00 89.62 81 LEU A O 1
ATOM 623 N N . ARG A 1 82 ? -1.742 -16.797 -14.918 1.00 88.31 82 ARG A N 1
ATOM 624 C CA . ARG A 1 82 ? -0.401 -17.383 -15.124 1.00 88.31 82 ARG A CA 1
ATOM 625 C C . ARG A 1 82 ? 0.143 -17.069 -16.509 1.00 88.31 82 ARG A C 1
ATOM 627 O O . ARG A 1 82 ? 1.298 -16.674 -16.656 1.00 88.31 82 ARG A O 1
ATOM 634 N N . GLU A 1 83 ? -0.695 -17.241 -17.517 1.00 89.56 83 GLU A N 1
ATOM 635 C CA . GLU A 1 83 ? -0.322 -17.056 -18.907 1.00 89.56 83 GLU A CA 1
ATOM 636 C C . GLU A 1 83 ? -0.142 -15.564 -19.244 1.00 89.56 83 GLU A C 1
ATOM 638 O O . GLU A 1 83 ? 0.841 -15.197 -19.890 1.00 89.56 83 GLU A O 1
ATOM 643 N N . ALA A 1 84 ? -0.981 -14.670 -18.707 1.00 91.25 84 ALA A N 1
ATOM 644 C CA . ALA A 1 84 ? -0.775 -13.220 -18.794 1.00 91.25 84 ALA A CA 1
ATOM 645 C C . ALA A 1 84 ? 0.547 -12.779 -18.145 1.00 91.25 84 ALA A C 1
ATOM 647 O O . ALA A 1 84 ? 1.313 -12.011 -18.725 1.00 91.25 84 ALA A O 1
ATOM 648 N N . LEU A 1 85 ? 0.847 -13.321 -16.968 1.00 91.38 85 LEU A N 1
ATOM 649 C CA . LEU A 1 85 ? 2.074 -13.081 -16.220 1.00 91.38 85 LEU A CA 1
ATOM 650 C C . LEU A 1 85 ? 3.325 -13.552 -16.982 1.00 91.38 85 LEU A C 1
ATOM 652 O O . LEU A 1 85 ? 4.314 -12.822 -17.069 1.00 91.38 85 LEU A O 1
ATOM 656 N N . ARG A 1 86 ? 3.262 -14.729 -17.613 1.00 91.00 86 ARG A N 1
ATOM 657 C CA . ARG A 1 86 ? 4.337 -15.252 -18.467 1.00 91.00 86 ARG A CA 1
ATOM 658 C C . ARG A 1 86 ? 4.574 -14.369 -19.693 1.00 91.00 86 ARG A C 1
ATOM 660 O O . ARG A 1 86 ? 5.727 -14.103 -20.034 1.00 91.00 86 ARG A O 1
ATOM 667 N N . ARG A 1 87 ? 3.505 -13.895 -20.346 1.00 92.56 87 ARG A N 1
ATOM 668 C CA . ARG A 1 87 ? 3.615 -12.938 -21.460 1.00 92.56 87 ARG A CA 1
ATOM 669 C C . ARG A 1 87 ? 4.237 -11.623 -21.010 1.00 92.56 87 ARG A C 1
ATOM 671 O O . ARG A 1 87 ? 5.122 -11.129 -21.699 1.00 92.56 87 ARG A O 1
ATOM 678 N N . ALA A 1 88 ? 3.835 -11.105 -19.851 1.00 92.88 88 ALA A N 1
ATOM 679 C CA . ALA A 1 88 ? 4.388 -9.870 -19.310 1.00 92.88 88 ALA A CA 1
ATOM 680 C C . ALA A 1 88 ? 5.902 -9.972 -19.049 1.00 92.88 88 ALA A C 1
ATOM 682 O O . ALA A 1 88 ? 6.648 -9.082 -19.459 1.00 92.88 88 ALA A O 1
ATOM 683 N N . ASP A 1 89 ? 6.376 -11.066 -18.435 1.00 92.44 89 ASP A N 1
ATOM 684 C CA . ASP A 1 89 ? 7.817 -11.302 -18.230 1.00 92.44 89 ASP A CA 1
ATOM 685 C C . ASP A 1 89 ? 8.562 -11.431 -19.568 1.00 92.44 89 ASP A C 1
ATOM 687 O O . ASP A 1 89 ? 9.590 -10.782 -19.770 1.00 92.44 89 ASP A O 1
ATOM 691 N N . ALA A 1 90 ? 8.019 -12.202 -20.518 1.00 93.50 90 ALA A N 1
ATOM 692 C CA . ALA A 1 90 ? 8.612 -12.350 -21.845 1.00 93.50 90 ALA A CA 1
ATOM 693 C C . ALA A 1 90 ? 8.701 -11.007 -22.588 1.00 93.50 90 ALA A C 1
ATOM 695 O O . ALA A 1 90 ? 9.746 -10.686 -23.152 1.00 93.50 90 ALA A O 1
ATOM 696 N N . LYS A 1 91 ? 7.639 -10.193 -22.545 1.00 94.81 91 LYS A N 1
ATOM 697 C CA . LYS A 1 91 ? 7.599 -8.874 -23.180 1.00 94.81 91 LYS A CA 1
ATOM 698 C C . LYS A 1 91 ? 8.606 -7.922 -22.560 1.00 94.81 91 LYS A C 1
ATOM 700 O O . LYS A 1 91 ? 9.357 -7.291 -23.302 1.00 94.81 91 LYS A O 1
ATOM 705 N N . ALA A 1 92 ? 8.669 -7.850 -21.229 1.00 94.56 92 ALA A N 1
ATOM 706 C CA . ALA A 1 92 ? 9.611 -6.984 -20.525 1.00 94.56 92 ALA A CA 1
ATOM 707 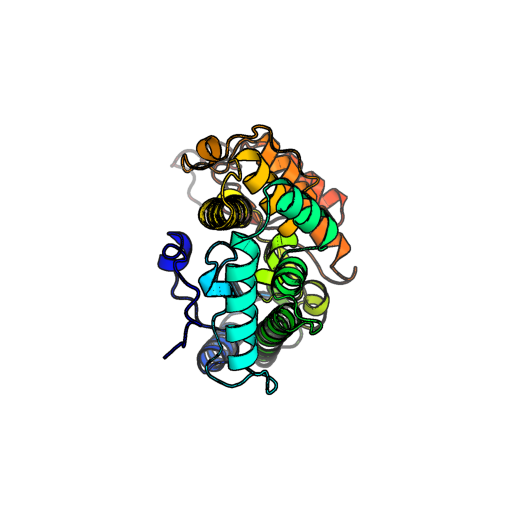C C . ALA A 1 92 ? 11.057 -7.211 -20.997 1.00 94.56 92 ALA A C 1
ATOM 709 O O . ALA A 1 92 ? 11.782 -6.248 -21.227 1.00 94.56 92 ALA A O 1
ATOM 710 N N . ARG A 1 93 ? 11.447 -8.470 -21.246 1.00 96.06 93 ARG A N 1
ATOM 711 C CA . ARG A 1 93 ? 12.790 -8.832 -21.738 1.00 96.06 93 ARG A CA 1
ATOM 712 C C . ARG A 1 93 ? 13.119 -8.338 -23.146 1.00 96.06 93 ARG A C 1
ATOM 714 O O . ARG A 1 93 ? 14.288 -8.310 -23.518 1.00 96.06 93 ARG A O 1
ATOM 721 N N . THR A 1 94 ? 12.110 -7.967 -23.928 1.00 96.25 94 THR A N 1
ATOM 722 C CA . THR A 1 94 ? 12.272 -7.472 -25.306 1.00 96.25 94 THR A CA 1
ATOM 723 C C . THR A 1 94 ? 12.271 -5.949 -25.407 1.00 96.25 94 THR A C 1
ATOM 725 O O . THR A 1 94 ? 12.611 -5.409 -26.458 1.00 96.25 94 THR A O 1
ATOM 728 N N . LEU A 1 95 ? 11.868 -5.245 -24.344 1.00 96.44 95 LEU A N 1
ATOM 729 C CA . LEU A 1 95 ? 11.755 -3.790 -24.359 1.00 96.44 95 LEU A CA 1
ATOM 730 C C . LEU A 1 95 ? 13.114 -3.113 -24.184 1.00 96.44 95 LEU A C 1
ATOM 732 O O . LEU A 1 95 ? 14.005 -3.616 -23.502 1.00 96.44 95 LEU A O 1
ATOM 736 N N . SER A 1 96 ? 13.251 -1.929 -24.782 1.00 97.06 96 SER A N 1
ATOM 737 C CA . SER A 1 96 ? 14.393 -1.055 -24.529 1.00 97.06 96 SER A CA 1
ATOM 738 C C . SER A 1 96 ? 14.241 -0.330 -23.182 1.00 97.06 96 SER A C 1
ATOM 740 O O . SER A 1 96 ? 13.117 -0.152 -22.695 1.00 97.06 96 SER A O 1
ATOM 742 N N . PRO A 1 97 ? 15.344 0.170 -22.596 1.00 97.06 97 PRO A N 1
ATOM 743 C CA . PRO A 1 97 ? 15.287 0.998 -21.392 1.00 97.06 97 PRO A CA 1
ATOM 744 C C . PRO A 1 97 ? 14.349 2.210 -21.512 1.00 97.06 97 PRO A C 1
ATOM 746 O O . PRO A 1 97 ? 13.598 2.506 -20.584 1.00 97.06 97 PRO A O 1
ATOM 749 N N . ILE A 1 98 ? 14.351 2.874 -22.674 1.00 97.19 98 ILE A N 1
ATOM 750 C CA . ILE A 1 98 ? 13.490 4.034 -22.953 1.00 97.19 98 ILE A CA 1
ATOM 751 C C . ILE A 1 98 ? 12.015 3.620 -22.927 1.00 97.19 98 ILE A C 1
ATOM 753 O O . ILE A 1 98 ? 11.220 4.253 -22.234 1.00 97.19 98 ILE A O 1
ATOM 757 N N . ALA A 1 99 ? 11.669 2.513 -23.592 1.00 96.75 99 ALA A N 1
ATOM 758 C CA . ALA A 1 99 ? 10.293 2.027 -23.649 1.00 96.75 99 ALA A CA 1
ATOM 759 C C . ALA A 1 99 ? 9.746 1.659 -22.260 1.00 96.75 99 ALA A C 1
ATOM 761 O O . ALA A 1 99 ? 8.589 1.938 -21.958 1.00 96.75 99 ALA A O 1
ATOM 762 N N . ILE A 1 100 ? 10.570 1.071 -21.384 1.00 96.62 100 ILE A N 1
ATOM 763 C CA . ILE A 1 100 ? 10.180 0.780 -19.994 1.00 96.62 100 ILE A CA 1
ATOM 764 C C . ILE A 1 100 ? 9.898 2.061 -19.214 1.00 96.62 100 ILE A C 1
ATOM 766 O O . ILE A 1 100 ? 8.897 2.136 -18.498 1.00 96.62 100 ILE A O 1
ATOM 770 N N . LEU A 1 101 ? 10.755 3.073 -19.356 1.00 95.50 101 LEU A N 1
ATOM 771 C CA . LEU A 1 101 ? 10.587 4.334 -18.649 1.00 95.50 101 LEU A CA 1
ATOM 772 C C . LEU A 1 101 ? 9.310 5.059 -19.092 1.00 95.50 101 LEU A C 1
ATOM 774 O O . LEU A 1 101 ? 8.539 5.496 -18.236 1.00 95.50 101 LEU A O 1
ATOM 778 N N . GLU A 1 102 ? 9.058 5.148 -20.397 1.00 96.06 102 GLU A N 1
ATOM 779 C CA . GLU A 1 102 ? 7.831 5.726 -20.963 1.00 96.06 102 GLU A CA 1
ATOM 780 C C . GLU A 1 102 ? 6.594 4.962 -20.487 1.00 96.06 102 GLU A C 1
ATOM 782 O O . GLU A 1 102 ? 5.693 5.542 -19.872 1.00 96.06 102 GLU A O 1
ATOM 787 N N . LEU A 1 103 ? 6.605 3.635 -20.639 1.00 95.44 103 LEU A N 1
ATOM 788 C CA . LEU A 1 103 ? 5.501 2.783 -20.219 1.00 95.44 103 LEU A CA 1
ATOM 789 C C . LEU A 1 103 ? 5.216 2.929 -18.718 1.00 95.44 103 LEU A C 1
ATOM 791 O O . LEU A 1 103 ? 4.054 3.010 -18.321 1.00 95.44 103 LEU A O 1
ATOM 795 N N . SER A 1 104 ? 6.249 3.017 -17.874 1.00 95.88 104 SER A N 1
ATOM 796 C CA . SER A 1 104 ? 6.082 3.186 -16.425 1.00 95.88 104 SER A CA 1
ATOM 797 C C . SER A 1 104 ? 5.372 4.488 -16.045 1.00 95.88 104 SER A C 1
ATOM 799 O O . SER A 1 104 ? 4.592 4.503 -15.092 1.00 95.88 104 SER A O 1
ATOM 801 N N . ARG A 1 105 ? 5.607 5.571 -16.798 1.00 94.81 105 ARG A N 1
ATOM 802 C CA . ARG A 1 105 ? 4.991 6.888 -16.575 1.00 94.81 105 ARG A CA 1
ATOM 803 C C . ARG A 1 105 ? 3.532 6.903 -17.015 1.00 94.81 105 ARG A C 1
ATOM 805 O O . ARG A 1 105 ? 2.688 7.475 -16.333 1.00 94.81 105 ARG A O 1
ATOM 812 N N . GLU A 1 106 ? 3.228 6.248 -18.130 1.00 93.69 106 GLU A N 1
ATOM 813 C CA . GLU A 1 106 ? 1.908 6.306 -18.765 1.00 93.69 106 GLU A CA 1
ATOM 814 C C . GLU A 1 106 ? 0.918 5.254 -18.261 1.00 93.69 106 GLU A C 1
ATOM 816 O O . GLU A 1 106 ? -0.284 5.356 -18.517 1.00 93.69 106 GLU A O 1
ATOM 821 N N . SER A 1 107 ? 1.401 4.207 -17.588 1.00 88.00 107 SER A N 1
ATOM 822 C CA . SER A 1 107 ? 0.561 3.068 -17.203 1.00 88.00 107 SER A CA 1
ATOM 823 C C . SER A 1 107 ? -0.459 3.400 -16.115 1.00 88.00 107 SER A C 1
ATOM 825 O O . SER A 1 107 ? -1.463 2.707 -16.004 1.00 88.00 107 SER A O 1
ATOM 827 N N . GLY A 1 108 ? -0.241 4.449 -15.316 1.00 86.94 108 GLY A N 1
ATOM 828 C CA . GLY A 1 108 ? -1.124 4.781 -14.191 1.00 86.94 108 GLY A CA 1
ATOM 829 C C . GLY A 1 108 ? -0.991 3.826 -12.996 1.00 86.94 108 GLY A C 1
ATOM 830 O O . GLY A 1 108 ? -1.882 3.771 -12.153 1.00 86.94 108 GLY A O 1
ATOM 831 N N . GLY A 1 109 ? 0.112 3.073 -12.926 1.00 91.56 109 GLY A N 1
ATOM 832 C CA . GLY A 1 109 ? 0.452 2.180 -11.820 1.00 91.56 109 GLY A CA 1
ATOM 833 C C . GLY A 1 109 ? 0.846 0.771 -12.263 1.00 91.56 109 GLY A C 1
ATOM 834 O O . GLY A 1 109 ? 0.686 0.384 -13.422 1.00 91.56 109 GLY A O 1
ATOM 835 N N . LEU A 1 110 ? 1.355 -0.008 -11.310 1.00 93.19 110 LEU A N 1
ATOM 836 C CA . LEU A 1 110 ? 1.879 -1.354 -11.533 1.00 93.19 110 LEU A CA 1
ATOM 837 C C . LEU A 1 110 ? 0.872 -2.349 -12.155 1.00 93.19 110 LEU A C 1
ATOM 839 O O . LEU A 1 110 ? 1.265 -3.034 -13.098 1.00 93.19 110 LEU A O 1
ATOM 843 N N . PRO A 1 111 ? -0.400 -2.456 -11.711 1.00 92.19 111 PRO A N 1
ATOM 844 C CA . PRO A 1 111 ? -1.336 -3.410 -12.315 1.00 92.19 111 PRO A CA 1
ATOM 845 C C . PRO A 1 111 ? -1.549 -3.163 -13.812 1.00 92.19 111 PRO A C 1
ATOM 847 O O . PRO A 1 111 ? -1.432 -4.078 -14.621 1.00 92.19 111 PRO A O 1
ATOM 850 N N . CYS A 1 112 ? -1.775 -1.902 -14.186 1.00 91.88 112 CYS A N 1
ATOM 851 C CA . CYS A 1 112 ? -1.961 -1.496 -15.575 1.00 91.88 112 CYS A CA 1
ATOM 852 C C . CYS A 1 112 ? -0.688 -1.677 -16.410 1.00 91.88 112 CYS A C 1
ATOM 854 O O . CYS A 1 112 ? -0.771 -2.030 -17.581 1.00 91.88 112 CYS A O 1
ATOM 856 N N . PHE A 1 113 ? 0.488 -1.453 -15.818 1.00 94.00 113 PHE A N 1
ATOM 857 C CA . PHE A 1 113 ? 1.768 -1.713 -16.474 1.00 94.00 113 PHE A CA 1
ATOM 858 C C . PHE A 1 113 ? 1.921 -3.190 -16.843 1.00 94.00 113 PHE A C 1
ATOM 860 O O . PHE A 1 113 ? 2.270 -3.507 -17.977 1.00 94.00 113 PHE A O 1
ATOM 867 N N . LEU A 1 114 ? 1.610 -4.092 -15.910 1.00 93.50 114 LEU A N 1
ATOM 868 C CA . LEU A 1 114 ? 1.672 -5.533 -16.153 1.00 93.50 114 LEU A CA 1
ATOM 869 C C . LEU A 1 114 ? 0.645 -5.986 -17.198 1.00 93.50 114 LEU A C 1
ATOM 871 O O . LEU A 1 114 ? 0.991 -6.788 -18.061 1.00 93.50 114 LEU A O 1
ATOM 875 N N . ASP A 1 115 ? -0.574 -5.438 -17.177 1.00 92.12 115 ASP A N 1
ATOM 876 C CA . ASP A 1 115 ? -1.578 -5.710 -18.217 1.00 92.12 115 ASP A CA 1
ATOM 877 C C . ASP A 1 115 ? -1.105 -5.252 -19.603 1.00 92.12 115 ASP A C 1
ATOM 879 O O . ASP A 1 115 ? -1.228 -5.995 -20.578 1.00 92.12 115 ASP A O 1
ATOM 883 N N . ARG A 1 116 ? -0.499 -4.058 -19.697 1.00 92.25 116 ARG A N 1
ATOM 884 C CA . ARG A 1 116 ? 0.081 -3.565 -20.956 1.00 92.25 116 ARG A CA 1
ATOM 885 C C . ARG A 1 116 ? 1.221 -4.458 -21.447 1.00 92.25 116 ARG A C 1
ATOM 887 O O . ARG A 1 116 ? 1.295 -4.726 -22.640 1.00 92.25 116 ARG A O 1
ATOM 894 N N . LEU A 1 117 ? 2.086 -4.941 -20.552 1.00 92.88 117 LEU A N 1
ATOM 895 C CA . LEU A 1 117 ? 3.155 -5.881 -20.910 1.00 92.88 117 LEU A CA 1
ATOM 896 C C . LEU A 1 117 ? 2.626 -7.243 -21.363 1.00 92.88 117 LEU A C 1
ATOM 898 O O . LEU A 1 117 ? 3.247 -7.888 -22.200 1.00 92.88 117 LEU A O 1
ATOM 902 N N . ALA A 1 118 ? 1.496 -7.698 -20.829 1.00 90.56 118 ALA A N 1
ATOM 903 C CA . ALA A 1 118 ? 0.914 -8.981 -21.203 1.00 90.56 118 ALA A CA 1
ATOM 904 C C . ALA A 1 118 ? 0.351 -9.004 -22.641 1.00 90.56 118 ALA A C 1
ATOM 906 O O . ALA A 1 118 ? -0.207 -10.035 -23.034 1.00 90.56 118 ALA A O 1
ATOM 907 N N . ASP A 1 119 ? 0.450 -7.886 -23.388 1.00 80.81 119 ASP A N 1
ATOM 908 C CA . ASP A 1 119 ? -0.182 -7.627 -24.694 1.00 80.81 119 ASP A CA 1
ATOM 909 C C . ASP A 1 119 ? -1.689 -7.981 -24.677 1.00 80.81 119 ASP A C 1
ATOM 911 O O . ASP A 1 119 ? -2.320 -8.267 -25.696 1.00 80.81 119 ASP A O 1
ATOM 915 N N . GLY A 1 120 ? -2.277 -8.004 -23.478 1.00 56.75 120 GLY A N 1
ATOM 916 C CA . GLY A 1 120 ? -3.615 -8.491 -23.242 1.00 56.75 120 GLY A CA 1
ATOM 917 C C . GLY A 1 120 ? -4.583 -7.341 -23.400 1.00 56.75 120 GLY A C 1
ATOM 918 O O . GLY A 1 120 ? -4.707 -6.513 -22.505 1.00 56.75 120 GLY A O 1
ATOM 919 N N . GLY A 1 121 ? -5.374 -7.340 -24.470 1.00 57.91 121 GLY A N 1
ATOM 920 C CA . GLY A 1 121 ? -6.599 -6.533 -24.552 1.00 57.91 121 GLY A CA 1
ATOM 921 C C . GLY A 1 121 ? -7.628 -6.812 -23.431 1.00 57.91 121 GLY A C 1
ATOM 922 O O . GLY A 1 121 ? -8.769 -6.375 -23.537 1.00 57.91 121 GLY A O 1
ATOM 923 N N . GLY A 1 122 ? -7.255 -7.542 -22.372 1.00 61.38 122 GLY A N 1
ATOM 924 C CA . GLY A 1 122 ? -8.045 -7.901 -21.206 1.00 61.38 122 GLY A CA 1
ATOM 925 C C . GLY A 1 122 ? -7.312 -7.509 -19.922 1.00 61.38 122 GLY A C 1
ATOM 926 O O . GLY A 1 122 ? -6.124 -7.768 -19.762 1.00 61.38 122 GLY A O 1
ATOM 927 N N . LYS A 1 123 ? -8.051 -6.884 -19.006 1.00 80.75 123 LYS A N 1
ATOM 928 C CA . LYS A 1 123 ? -7.605 -6.331 -17.719 1.00 80.75 123 LYS A CA 1
ATOM 929 C C . LYS A 1 123 ? -7.309 -7.428 -16.678 1.00 80.75 123 LYS A C 1
ATOM 931 O O . LYS A 1 123 ? -7.759 -7.308 -15.545 1.00 80.75 123 LYS A O 1
ATOM 936 N N . ILE A 1 124 ? -6.671 -8.535 -17.065 1.00 88.06 124 ILE A N 1
ATOM 937 C CA . ILE A 1 124 ? -6.578 -9.764 -16.253 1.00 88.06 124 ILE A CA 1
ATOM 938 C C . ILE A 1 124 ? -5.778 -9.509 -14.970 1.00 88.06 124 ILE A C 1
ATOM 940 O O . ILE A 1 124 ? -6.216 -9.879 -13.879 1.00 88.06 124 ILE A O 1
ATOM 944 N N . VAL A 1 125 ? -4.625 -8.844 -15.070 1.00 87.81 125 VAL A N 1
ATOM 945 C CA . VAL A 1 125 ? -3.789 -8.528 -13.908 1.00 87.81 125 VAL A CA 1
ATOM 946 C C . VAL A 1 125 ? -4.471 -7.473 -13.041 1.00 87.81 125 VAL A C 1
ATOM 948 O O . VAL A 1 125 ? -4.515 -7.634 -11.823 1.00 87.81 125 VAL A O 1
ATOM 951 N N . ALA A 1 126 ? -5.067 -6.426 -13.618 1.00 87.44 126 ALA A N 1
ATOM 952 C CA . ALA A 1 126 ? -5.832 -5.454 -12.835 1.00 87.44 126 ALA A CA 1
ATOM 953 C C . ALA A 1 126 ? -7.033 -6.095 -12.108 1.00 87.44 126 ALA A C 1
ATOM 955 O O . ALA A 1 126 ? -7.216 -5.865 -10.911 1.00 87.44 126 ALA A O 1
ATOM 956 N N . GLN A 1 127 ? -7.789 -6.965 -12.784 1.00 89.31 127 GLN A N 1
ATOM 957 C CA . GLN A 1 127 ? -8.888 -7.741 -12.197 1.00 89.31 127 GLN A CA 1
ATOM 958 C C . GLN A 1 127 ? -8.403 -8.637 -11.058 1.00 89.31 127 GLN A C 1
ATOM 960 O O . GLN A 1 127 ? -9.081 -8.763 -10.040 1.00 89.31 127 GLN A O 1
ATOM 965 N N . TRP A 1 128 ? -7.212 -9.222 -11.178 1.00 90.81 128 TRP A N 1
ATOM 966 C CA . TRP A 1 128 ? -6.616 -9.996 -10.096 1.00 90.81 128 TRP A CA 1
ATOM 967 C C . TRP A 1 128 ? -6.406 -9.156 -8.824 1.00 90.81 128 TRP A C 1
ATOM 969 O O . TRP A 1 128 ? -6.728 -9.600 -7.717 1.00 90.81 128 TRP A O 1
ATOM 979 N N . PHE A 1 129 ? -5.934 -7.912 -8.956 1.00 91.19 129 PHE A N 1
ATOM 980 C CA . PHE A 1 129 ? -5.835 -7.004 -7.810 1.00 91.19 129 PHE A CA 1
ATOM 981 C C . PHE A 1 129 ? -7.211 -6.608 -7.254 1.00 91.19 129 PHE A C 1
ATOM 983 O O . PHE A 1 129 ? -7.343 -6.480 -6.036 1.00 91.19 129 PHE A O 1
ATOM 990 N N . ASP A 1 130 ? -8.245 -6.494 -8.092 1.00 90.38 130 ASP A N 1
ATOM 991 C CA . ASP A 1 130 ? -9.624 -6.296 -7.626 1.00 90.38 130 ASP A CA 1
ATOM 992 C C . ASP A 1 130 ? -10.147 -7.502 -6.826 1.00 90.38 130 ASP A C 1
ATOM 994 O O . ASP A 1 130 ? -10.774 -7.312 -5.780 1.00 90.38 130 ASP A O 1
ATOM 998 N N . VAL A 1 131 ? -9.842 -8.734 -7.252 1.00 90.06 131 VAL A N 1
ATOM 999 C CA . VAL A 1 131 ? -10.187 -9.965 -6.516 1.00 90.06 131 VAL A CA 1
ATOM 1000 C C . VAL A 1 131 ? -9.497 -9.986 -5.152 1.00 90.06 131 VAL A C 1
ATOM 1002 O O . VAL A 1 131 ? -10.153 -10.195 -4.128 1.00 90.06 131 VAL A O 1
ATOM 1005 N N . ARG A 1 132 ? -8.186 -9.712 -5.105 1.00 90.88 132 ARG A N 1
ATOM 1006 C CA . ARG A 1 132 ? -7.428 -9.620 -3.842 1.00 90.88 132 ARG A CA 1
ATOM 1007 C C . ARG A 1 132 ? -8.000 -8.543 -2.928 1.00 90.88 132 ARG A C 1
ATOM 1009 O O . ARG A 1 132 ? -8.123 -8.749 -1.722 1.00 90.88 132 ARG A O 1
ATOM 1016 N N . ARG A 1 133 ? -8.392 -7.412 -3.507 1.00 91.00 133 ARG A N 1
ATOM 1017 C CA . ARG A 1 133 ? -9.026 -6.321 -2.781 1.00 91.00 133 ARG A CA 1
ATOM 1018 C C . ARG A 1 133 ? -10.355 -6.730 -2.153 1.00 91.00 133 ARG A C 1
ATOM 1020 O O . ARG A 1 133 ? -10.558 -6.509 -0.961 1.00 91.00 133 ARG A O 1
ATOM 1027 N N . GLY A 1 134 ? -11.227 -7.366 -2.933 1.00 90.88 134 GLY A N 1
ATOM 1028 C CA . GLY A 1 134 ? -12.483 -7.922 -2.431 1.00 90.88 134 GLY A CA 1
ATOM 1029 C C . GLY A 1 134 ? -12.251 -8.917 -1.295 1.00 90.88 134 GLY A C 1
ATOM 1030 O O . GLY A 1 134 ? -12.990 -8.909 -0.313 1.00 90.88 134 GLY A O 1
ATOM 1031 N N . ALA A 1 135 ? -11.174 -9.703 -1.374 1.00 90.00 135 ALA A N 1
ATOM 1032 C CA . ALA A 1 135 ? -10.858 -10.679 -0.346 1.00 90.00 135 ALA A CA 1
ATOM 1033 C C . ALA A 1 135 ? -10.541 -10.097 1.020 1.00 90.00 135 ALA A C 1
ATOM 1035 O O . ALA A 1 135 ? -11.122 -10.522 2.017 1.00 90.00 135 ALA A O 1
ATOM 1036 N N . VAL A 1 136 ? -9.678 -9.090 1.071 1.00 91.88 136 VAL A N 1
ATOM 1037 C CA . VAL A 1 136 ? -9.388 -8.403 2.331 1.00 91.88 136 VAL A CA 1
ATOM 1038 C C . VAL A 1 136 ? -10.619 -7.659 2.849 1.00 91.88 136 VAL A C 1
ATOM 1040 O O . VAL A 1 136 ? -10.857 -7.674 4.054 1.00 91.88 136 VAL A O 1
ATOM 1043 N N . SER A 1 137 ? -11.412 -7.032 1.970 1.00 93.25 137 SER A N 1
ATOM 1044 C CA . SER A 1 137 ? -12.633 -6.327 2.382 1.00 93.25 137 SER A CA 1
ATOM 1045 C C . SER A 1 137 ? -13.644 -7.266 3.043 1.00 93.25 137 SER A C 1
ATOM 1047 O O . SER A 1 137 ? -14.077 -6.968 4.152 1.00 93.25 137 SER A O 1
ATOM 1049 N N . LEU A 1 138 ? -13.937 -8.433 2.454 1.00 92.38 138 LEU A N 1
ATOM 1050 C CA . LEU A 1 138 ? -14.842 -9.414 3.075 1.00 92.38 138 LEU A CA 1
ATOM 1051 C C . LEU A 1 138 ? -14.318 -9.918 4.428 1.00 92.38 138 LEU A C 1
ATOM 1053 O O . LEU A 1 138 ? -15.092 -10.094 5.372 1.00 92.38 138 LEU A O 1
ATOM 1057 N N . SER A 1 139 ? -13.006 -10.144 4.547 1.00 92.88 139 SER A N 1
ATOM 1058 C CA . SER A 1 139 ? -12.389 -10.519 5.823 1.00 92.88 139 SER A CA 1
ATOM 1059 C C . SER A 1 139 ? -12.567 -9.426 6.878 1.00 92.88 139 SER A C 1
ATOM 1061 O O . SER A 1 139 ? -12.995 -9.714 7.994 1.00 92.88 139 SER A O 1
ATOM 1063 N N . LEU A 1 140 ? -12.278 -8.169 6.535 1.00 94.81 140 LEU A N 1
ATOM 1064 C CA . LEU A 1 140 ? -12.399 -7.035 7.452 1.00 94.81 140 LEU A CA 1
ATOM 1065 C C . LEU A 1 140 ? -13.847 -6.762 7.866 1.00 94.81 140 LEU A C 1
ATOM 1067 O O . LEU A 1 140 ? -14.089 -6.523 9.048 1.00 94.81 140 LEU A O 1
ATOM 1071 N N . GLU A 1 141 ? -14.806 -6.860 6.944 1.00 95.62 141 GLU A N 1
ATOM 1072 C CA . GLU A 1 141 ? -16.237 -6.781 7.264 1.00 95.62 141 GLU A CA 1
ATOM 1073 C C . GLU A 1 141 ? -16.636 -7.853 8.277 1.00 95.62 141 GLU A C 1
ATOM 1075 O O . GLU A 1 141 ? -17.256 -7.551 9.299 1.00 95.62 141 GLU A O 1
ATOM 1080 N N . ARG A 1 142 ? -16.211 -9.102 8.052 1.00 95.56 142 ARG A N 1
ATOM 1081 C CA . ARG A 1 142 ? -16.455 -10.210 8.983 1.00 95.56 142 ARG A CA 1
ATOM 1082 C C . ARG A 1 142 ? -15.844 -9.946 10.358 1.00 95.56 142 ARG A C 1
ATOM 1084 O O . ARG A 1 142 ? -16.469 -10.259 11.368 1.00 95.56 142 ARG A O 1
ATOM 1091 N N . PHE A 1 143 ? -14.627 -9.411 10.411 1.00 96.31 143 PHE A N 1
ATOM 1092 C CA . PHE A 1 143 ? -13.934 -9.101 11.662 1.00 96.31 143 PHE A CA 1
ATOM 1093 C C . PHE A 1 143 ? -14.613 -7.967 12.431 1.00 96.31 143 PHE A C 1
ATOM 1095 O O . PHE A 1 143 ? -14.808 -8.093 13.639 1.00 96.31 143 PHE A O 1
ATOM 1102 N N . SER A 1 144 ? -15.033 -6.915 11.727 1.00 96.38 144 SER A N 1
ATOM 1103 C CA . SER A 1 144 ? -15.802 -5.806 12.295 1.00 96.38 144 SER A CA 1
ATOM 1104 C C . SER A 1 144 ? -17.128 -6.292 12.877 1.00 96.38 144 SER A C 1
ATOM 1106 O O . SER A 1 144 ? -17.423 -6.042 14.047 1.00 96.38 144 SER A O 1
ATOM 1108 N N . ALA A 1 145 ? -17.887 -7.078 12.105 1.00 96.88 145 ALA A N 1
ATOM 1109 C CA . ALA A 1 145 ? -19.149 -7.658 12.554 1.00 96.88 145 ALA A CA 1
ATOM 1110 C C . ALA A 1 145 ? -18.962 -8.545 13.794 1.00 96.88 145 ALA A C 1
ATOM 1112 O O . ALA A 1 145 ? -19.695 -8.404 14.767 1.00 96.88 145 ALA A O 1
ATOM 1113 N N . ALA A 1 146 ? -17.941 -9.408 13.792 1.00 96.62 146 ALA A N 1
ATOM 1114 C CA . ALA A 1 146 ? -17.626 -10.288 14.913 1.00 96.62 146 ALA A CA 1
ATOM 1115 C C . ALA A 1 146 ? -17.265 -9.515 16.195 1.00 96.62 146 ALA A C 1
ATOM 1117 O O . ALA A 1 146 ? -17.712 -9.883 17.277 1.00 96.62 146 ALA A O 1
ATOM 1118 N N . ALA A 1 147 ? -16.479 -8.439 16.092 1.00 95.94 147 ALA A N 1
ATOM 1119 C CA . ALA A 1 147 ? -16.141 -7.606 17.243 1.00 95.94 147 ALA A CA 1
ATOM 1120 C C . ALA A 1 147 ? -17.389 -6.927 17.835 1.00 95.94 147 ALA A C 1
ATOM 1122 O O . ALA A 1 147 ? -17.623 -7.000 19.040 1.00 95.94 147 ALA A O 1
ATOM 1123 N N . ARG A 1 148 ? -18.222 -6.312 16.986 1.00 95.69 148 ARG A N 1
ATOM 1124 C CA . ARG A 1 148 ? -19.417 -5.568 17.422 1.00 95.69 148 ARG A CA 1
ATOM 1125 C C . ARG A 1 148 ? -20.541 -6.459 17.943 1.00 95.69 148 ARG A C 1
ATOM 1127 O O . ARG A 1 148 ? -21.252 -6.051 18.854 1.00 95.69 148 ARG A O 1
ATOM 1134 N N . GLU A 1 149 ? -20.688 -7.666 17.397 1.00 96.31 149 GLU A N 1
ATOM 1135 C CA . GLU A 1 149 ? -21.645 -8.670 17.881 1.00 96.31 149 GLU A CA 1
ATOM 1136 C C . GLU A 1 149 ? -21.442 -8.959 19.379 1.00 96.31 149 GLU A C 1
ATOM 1138 O O . GLU A 1 149 ? -22.413 -9.090 20.117 1.00 96.31 149 GLU A O 1
ATOM 1143 N N . ALA A 1 150 ? -20.184 -9.015 19.829 1.00 94.56 150 ALA A N 1
ATOM 1144 C CA . ALA A 1 150 ? -19.825 -9.337 21.207 1.00 94.56 150 ALA A CA 1
ATOM 1145 C C . ALA A 1 150 ? -19.648 -8.107 22.116 1.00 94.56 150 ALA A C 1
ATOM 1147 O O . ALA A 1 150 ? -20.089 -8.137 23.261 1.00 94.56 150 ALA A O 1
ATOM 1148 N N . GLY A 1 151 ? -19.017 -7.034 21.626 1.00 94.94 151 GLY A N 1
ATOM 1149 C CA . GLY A 1 151 ? -18.729 -5.829 22.422 1.00 94.94 151 GLY A CA 1
ATOM 1150 C C . GLY A 1 151 ? -19.840 -4.774 22.430 1.00 94.94 151 GLY A C 1
ATOM 1151 O O . GLY A 1 151 ? -19.736 -3.770 23.130 1.00 94.94 151 GLY A O 1
ATOM 1152 N N . GLY A 1 152 ? -20.907 -4.978 21.653 1.00 93.88 152 GLY A N 1
ATOM 1153 C CA . GLY A 1 152 ? -22.046 -4.067 21.572 1.00 93.88 152 GLY A CA 1
ATOM 1154 C C . GLY A 1 152 ? -21.848 -2.878 20.615 1.00 93.88 152 GLY A C 1
ATOM 1155 O O . GLY A 1 152 ? -20.790 -2.710 20.004 1.00 93.88 152 GLY A O 1
ATOM 1156 N N . PRO A 1 153 ? -22.881 -2.026 20.462 1.00 89.50 153 PRO A N 1
ATOM 1157 C CA . PRO A 1 153 ? -22.919 -0.975 19.440 1.00 89.50 153 PRO A CA 1
ATOM 1158 C C . PRO A 1 153 ? -21.945 0.185 19.690 1.00 89.50 153 PRO A C 1
ATOM 1160 O O . PRO A 1 153 ? -21.634 0.919 18.757 1.00 89.50 153 PRO A O 1
ATOM 1163 N N . ALA A 1 154 ? -21.474 0.361 20.928 1.00 93.81 154 ALA A N 1
ATOM 1164 C CA . ALA A 1 154 ? -20.515 1.406 21.281 1.00 93.81 154 ALA A CA 1
ATOM 1165 C C . ALA A 1 154 ? -19.063 1.026 20.947 1.00 93.81 154 ALA A C 1
ATOM 1167 O O . ALA A 1 154 ? -18.223 1.917 20.818 1.00 93.81 154 ALA A O 1
ATOM 1168 N N . LEU A 1 155 ? -18.763 -0.271 20.788 1.00 96.56 155 LEU A N 1
ATOM 1169 C CA . LEU A 1 155 ? -17.415 -0.724 20.467 1.00 96.56 155 LEU A CA 1
ATOM 1170 C C . LEU A 1 155 ? -17.010 -0.216 19.083 1.00 96.56 155 LEU A C 1
ATOM 1172 O O . LEU A 1 155 ? -17.657 -0.523 18.073 1.00 96.56 155 LEU A O 1
ATOM 1176 N N . ARG A 1 156 ? -15.889 0.506 19.035 1.00 96.25 156 ARG A N 1
ATOM 1177 C CA . ARG A 1 156 ? -15.313 0.996 17.785 1.00 96.25 156 ARG A CA 1
ATOM 1178 C C . ARG A 1 156 ? -14.377 -0.035 17.161 1.00 96.25 156 ARG A C 1
ATOM 1180 O O . ARG A 1 156 ? -13.553 -0.639 17.843 1.00 96.25 156 ARG A O 1
ATOM 1187 N N . PHE A 1 157 ? -14.443 -0.203 15.849 1.00 96.50 157 PHE A N 1
ATOM 1188 C CA . PHE A 1 157 ? -13.576 -1.102 15.096 1.00 96.50 157 PHE A CA 1
ATOM 1189 C C . PHE A 1 157 ? -12.721 -0.331 14.095 1.00 96.50 157 PHE A C 1
ATOM 1191 O O . PHE A 1 157 ? -13.220 0.489 13.328 1.00 96.50 157 PHE A O 1
ATOM 1198 N N . GLY A 1 158 ? -11.431 -0.638 14.051 1.00 95.88 158 GLY A N 1
ATOM 1199 C CA . GLY A 1 158 ? -10.507 -0.078 13.081 1.00 95.88 158 GLY A CA 1
ATOM 1200 C C . GLY A 1 158 ? -9.482 -1.086 12.591 1.00 95.88 158 GLY A C 1
ATOM 1201 O O . GLY A 1 158 ? -9.404 -2.226 13.050 1.00 95.88 158 GLY A O 1
ATOM 1202 N N . THR A 1 159 ? -8.672 -0.653 11.632 1.00 95.00 159 THR A N 1
ATOM 1203 C CA . THR A 1 159 ? -7.568 -1.457 11.102 1.00 95.00 159 THR A CA 1
ATOM 1204 C C . THR A 1 159 ? -6.363 -0.591 10.790 1.00 95.00 159 THR A C 1
ATOM 1206 O O . THR A 1 159 ? -6.478 0.591 10.446 1.00 95.00 159 THR A O 1
ATOM 1209 N N . ASN A 1 160 ? -5.187 -1.208 10.804 1.00 92.50 160 ASN A N 1
ATOM 1210 C CA . ASN A 1 160 ? -4.061 -0.650 10.087 1.00 92.50 160 ASN A CA 1
ATOM 1211 C C . ASN A 1 160 ? -4.367 -0.600 8.587 1.00 92.50 160 ASN A C 1
ATOM 1213 O O . ASN A 1 160 ? -4.788 -1.599 7.991 1.00 92.50 160 ASN A O 1
ATOM 1217 N N . SER A 1 161 ? -4.122 0.561 7.985 1.00 90.56 161 SER A N 1
ATOM 1218 C CA . SER A 1 161 ? -4.098 0.704 6.533 1.00 90.56 161 SER A CA 1
ATOM 1219 C C . SER A 1 161 ? -2.650 0.750 6.065 1.00 90.56 161 SER A C 1
ATOM 1221 O O . SER A 1 161 ? -1.787 1.361 6.693 1.00 90.56 161 SER A O 1
ATOM 1223 N N . MET A 1 162 ? -2.364 0.054 4.977 1.00 89.06 162 MET A N 1
ATOM 1224 C CA . MET A 1 162 ? -1.091 0.163 4.289 1.00 89.06 162 MET A CA 1
ATOM 1225 C C . MET A 1 162 ? -0.965 1.557 3.693 1.00 89.06 162 MET A C 1
ATOM 1227 O O . MET A 1 162 ? -1.970 2.213 3.409 1.00 89.06 162 MET A O 1
ATOM 1231 N N . ASN A 1 163 ? 0.278 1.982 3.466 1.00 85.44 163 ASN A N 1
ATOM 1232 C CA . ASN A 1 163 ? 0.545 3.194 2.710 1.00 85.44 163 ASN A CA 1
ATOM 1233 C C . ASN A 1 163 ? -0.323 3.200 1.432 1.00 85.44 163 ASN A C 1
ATOM 1235 O O . ASN A 1 163 ? -0.297 2.202 0.702 1.00 85.44 163 ASN A O 1
ATOM 1239 N N . PRO A 1 164 ? -1.063 4.287 1.150 1.00 84.06 164 PRO A N 1
ATOM 1240 C CA . PRO A 1 164 ? -1.879 4.430 -0.048 1.00 84.06 164 PRO A CA 1
ATOM 1241 C C . PRO A 1 164 ? -1.204 3.947 -1.336 1.00 84.06 164 PRO A C 1
ATOM 1243 O O . PRO A 1 164 ? -1.799 3.203 -2.109 1.00 84.06 164 PRO A O 1
ATOM 1246 N N . PHE A 1 165 ? 0.074 4.264 -1.528 1.00 85.75 165 PHE A N 1
ATOM 1247 C CA . PHE A 1 165 ? 0.836 3.850 -2.708 1.00 85.75 165 PHE A CA 1
ATOM 1248 C C . PHE A 1 165 ? 0.906 2.322 -2.892 1.00 85.75 165 PHE A C 1
ATOM 1250 O O . PHE A 1 165 ? 0.966 1.833 -4.016 1.00 85.75 165 PHE A O 1
ATOM 1257 N N . MET A 1 166 ? 0.857 1.560 -1.795 1.00 87.56 166 MET A N 1
ATOM 1258 C CA . MET A 1 166 ? 0.948 0.095 -1.777 1.00 87.56 166 MET A CA 1
ATOM 1259 C C . MET A 1 166 ? -0.372 -0.600 -1.430 1.00 87.56 166 MET A C 1
ATOM 1261 O O . MET A 1 166 ? -0.438 -1.829 -1.479 1.00 87.56 166 MET A O 1
ATOM 1265 N N . ALA A 1 167 ? -1.418 0.142 -1.052 1.00 89.88 167 ALA A N 1
ATOM 1266 C CA . ALA A 1 167 ? -2.636 -0.431 -0.482 1.00 89.88 167 ALA A CA 1
ATOM 1267 C C . ALA A 1 167 ? -3.261 -1.480 -1.409 1.00 89.88 167 ALA A C 1
ATOM 1269 O O . ALA A 1 167 ? -3.480 -2.614 -0.985 1.00 89.88 167 ALA A O 1
ATOM 1270 N N . LEU A 1 168 ? -3.421 -1.148 -2.695 1.00 89.94 168 LEU A N 1
ATOM 1271 C CA . LEU A 1 168 ? -3.937 -2.075 -3.705 1.00 89.94 168 LEU A CA 1
ATOM 1272 C C . LEU A 1 168 ? -3.068 -3.333 -3.838 1.00 89.94 168 LEU A C 1
ATOM 1274 O O . LEU A 1 168 ? -3.594 -4.441 -3.924 1.00 89.94 168 LEU A O 1
ATOM 1278 N N . LEU A 1 169 ? -1.741 -3.185 -3.799 1.00 90.56 169 LEU A N 1
ATOM 1279 C CA . LEU A 1 169 ? -0.808 -4.304 -3.946 1.00 90.56 169 LEU A CA 1
ATOM 1280 C C . LEU A 1 169 ? -0.864 -5.276 -2.765 1.00 90.56 169 LEU A C 1
ATOM 1282 O O . LEU A 1 169 ? -0.626 -6.470 -2.930 1.00 90.56 169 LEU A O 1
ATOM 1286 N N . CYS A 1 170 ? -1.235 -4.774 -1.593 1.00 90.06 170 CYS A N 1
ATOM 1287 C CA . CYS A 1 170 ? -1.490 -5.556 -0.388 1.00 90.06 170 CYS A CA 1
ATOM 1288 C C . CYS A 1 170 ? -2.947 -6.057 -0.297 1.00 90.06 170 CYS A C 1
ATOM 1290 O O . CYS A 1 170 ? -3.308 -6.726 0.673 1.00 90.06 170 CYS A O 1
ATOM 1292 N N . GLY A 1 171 ? -3.784 -5.752 -1.295 1.00 91.38 171 GLY A N 1
ATOM 1293 C CA . GLY A 1 171 ? -5.199 -6.108 -1.340 1.00 91.38 171 GLY A CA 1
ATOM 1294 C C . GLY A 1 171 ? -6.096 -5.227 -0.469 1.00 91.38 171 GLY A C 1
ATOM 1295 O O . GLY A 1 171 ? -7.200 -5.630 -0.163 1.00 91.38 171 GLY A O 1
ATOM 1296 N N . GLN A 1 172 ? -5.679 -4.044 -0.030 1.00 91.88 172 GLN A N 1
ATOM 1297 C CA . GLN A 1 172 ? -6.543 -3.157 0.754 1.00 91.88 172 GLN A CA 1
ATOM 1298 C C . GLN A 1 172 ? -7.287 -2.146 -0.123 1.00 91.88 172 GLN A C 1
ATOM 1300 O O . GLN A 1 172 ? -6.698 -1.481 -0.976 1.00 91.88 172 GLN A O 1
ATOM 1305 N N . ASN A 1 173 ? -8.589 -1.992 0.133 1.00 90.75 173 ASN A N 1
ATOM 1306 C CA . ASN A 1 173 ? -9.424 -0.960 -0.475 1.00 90.75 173 ASN A CA 1
ATOM 1307 C C . ASN A 1 173 ? -9.570 0.247 0.453 1.00 90.75 173 ASN A C 1
ATOM 1309 O O . ASN A 1 173 ? -10.504 0.281 1.249 1.00 90.75 173 ASN A O 1
ATOM 1313 N N . ALA A 1 174 ? -8.688 1.241 0.346 1.00 87.19 174 ALA A N 1
ATOM 1314 C CA . ALA A 1 174 ? -8.744 2.417 1.219 1.00 87.19 174 ALA A CA 1
ATOM 1315 C C . ALA A 1 174 ? -10.122 3.111 1.214 1.00 87.19 174 ALA A C 1
ATOM 1317 O O . ALA A 1 174 ? -10.611 3.493 2.273 1.00 87.19 174 ALA A O 1
ATOM 1318 N N . ALA A 1 175 ? -10.771 3.197 0.048 1.00 85.94 175 ALA A N 1
ATOM 1319 C CA . ALA A 1 175 ? -12.075 3.841 -0.102 1.00 85.94 175 ALA A CA 1
ATOM 1320 C C . ALA A 1 175 ? -13.226 3.047 0.542 1.00 85.94 175 ALA A C 1
ATOM 1322 O O . ALA A 1 175 ? -14.187 3.644 1.017 1.00 85.94 175 ALA A O 1
ATOM 1323 N N . ALA A 1 176 ? -13.138 1.713 0.589 1.00 89.75 176 ALA A N 1
ATOM 1324 C CA . ALA A 1 176 ? -14.185 0.885 1.195 1.00 89.75 176 ALA A CA 1
ATOM 1325 C C . ALA A 1 176 ? -14.037 0.723 2.713 1.00 89.75 176 ALA A C 1
ATOM 1327 O O . ALA A 1 176 ? -14.984 0.280 3.352 1.00 89.75 176 ALA A O 1
ATOM 1328 N N . LEU A 1 177 ? -12.895 1.106 3.306 1.00 91.00 177 LEU A N 1
ATOM 1329 C CA . LEU A 1 177 ? -12.675 0.978 4.754 1.00 91.00 177 LEU A CA 1
ATOM 1330 C C . LEU A 1 177 ? -13.768 1.680 5.571 1.00 91.00 177 LEU A C 1
ATOM 1332 O O . LEU A 1 177 ? -14.155 1.174 6.618 1.00 91.00 177 LEU A O 1
ATOM 1336 N N . ALA A 1 178 ? -14.317 2.792 5.078 1.00 91.44 178 ALA A N 1
ATOM 1337 C CA . ALA A 1 178 ? -15.393 3.520 5.753 1.00 91.44 178 ALA A CA 1
ATOM 1338 C C . ALA A 1 178 ? -16.702 2.718 5.883 1.00 91.44 178 ALA A C 1
ATOM 1340 O O . ALA A 1 178 ? -17.546 3.064 6.703 1.00 91.44 178 ALA A O 1
ATOM 1341 N N . GLY A 1 179 ? -16.882 1.653 5.093 1.00 92.00 179 GLY A N 1
ATOM 1342 C CA . GLY A 1 179 ? -18.053 0.780 5.183 1.00 92.00 179 GLY A CA 1
ATOM 1343 C C . GLY A 1 179 ? -18.041 -0.139 6.407 1.00 92.00 179 GLY A C 1
ATOM 1344 O O . GLY A 1 179 ? -19.093 -0.632 6.803 1.00 92.00 179 GLY A O 1
ATOM 1345 N N . TYR A 1 180 ? -16.874 -0.375 7.014 1.00 92.56 180 TYR A N 1
ATOM 1346 C CA . TYR A 1 180 ? -16.726 -1.358 8.093 1.00 92.56 180 TYR A CA 1
ATOM 1347 C C . TYR A 1 180 ? -15.735 -0.969 9.199 1.00 92.56 180 TYR A C 1
ATOM 1349 O O . TYR A 1 180 ? -15.613 -1.702 10.182 1.00 92.56 180 TYR A O 1
ATOM 1357 N N . CYS A 1 181 ? -15.064 0.176 9.096 1.00 94.81 181 CYS A N 1
ATOM 1358 C CA . CYS A 1 181 ? -14.202 0.737 10.134 1.00 94.81 181 CYS A CA 1
ATOM 1359 C C . CYS A 1 181 ? -14.716 2.110 10.590 1.00 94.81 181 CYS A C 1
ATOM 1361 O O . CYS A 1 181 ? -15.131 2.922 9.770 1.00 94.81 181 CYS A O 1
ATOM 1363 N N . ASP A 1 182 ? -14.607 2.392 11.889 1.00 95.00 182 ASP A N 1
ATOM 1364 C CA . ASP A 1 182 ? -14.824 3.726 12.469 1.00 95.00 182 ASP A CA 1
ATOM 1365 C C . ASP A 1 182 ? -13.560 4.588 12.404 1.00 95.00 182 ASP A C 1
ATOM 1367 O O . ASP A 1 182 ? -13.625 5.815 12.437 1.00 95.00 182 ASP A O 1
ATOM 1371 N N . PHE A 1 183 ? -12.393 3.944 12.363 1.00 94.69 183 PHE A N 1
ATOM 1372 C CA . PHE A 1 183 ? -11.101 4.604 12.244 1.00 94.69 183 PHE A CA 1
ATOM 1373 C C . PHE A 1 183 ? -10.088 3.708 11.536 1.00 94.69 183 PHE A C 1
ATOM 1375 O O . PHE A 1 183 ? -10.223 2.483 11.483 1.00 94.69 183 PHE A O 1
ATOM 1382 N N . VAL A 1 184 ? -9.026 4.315 11.022 1.00 94.44 184 VAL A N 1
ATOM 1383 C CA . VAL A 1 184 ? -7.892 3.601 10.442 1.00 94.44 184 VAL A CA 1
ATOM 1384 C C . VAL A 1 184 ? -6.570 4.187 10.892 1.00 94.44 184 VAL A C 1
ATOM 1386 O O . VAL A 1 184 ? -6.442 5.374 11.191 1.00 94.44 184 VAL A O 1
ATOM 1389 N N . GLN A 1 185 ? -5.561 3.327 10.892 1.00 93.88 185 GLN A N 1
ATOM 1390 C CA . GLN A 1 185 ? -4.211 3.657 11.319 1.00 93.88 185 GLN A CA 1
ATOM 1391 C C . GLN A 1 185 ? -3.224 3.425 10.167 1.00 93.88 185 GLN A C 1
ATOM 1393 O O . GLN A 1 185 ? -2.698 2.315 10.041 1.00 93.88 185 GLN A O 1
ATOM 1398 N N . PRO A 1 186 ? -3.014 4.416 9.277 1.00 93.00 186 PRO A N 1
ATOM 1399 C CA . PRO A 1 186 ? -2.002 4.334 8.225 1.00 93.00 186 PRO A CA 1
ATOM 1400 C C . PRO A 1 186 ? -0.622 3.979 8.789 1.00 93.00 186 PRO A C 1
ATOM 1402 O O . PRO A 1 186 ? -0.087 4.713 9.617 1.00 93.00 186 PRO A O 1
ATOM 1405 N N . LEU A 1 187 ? -0.039 2.863 8.353 1.00 90.44 187 LEU A N 1
ATOM 1406 C CA . LEU A 1 187 ? 1.280 2.404 8.794 1.00 90.44 187 LEU A CA 1
ATOM 1407 C C . LEU A 1 187 ? 2.379 3.147 8.036 1.00 90.44 187 LEU A C 1
ATOM 1409 O O . LEU A 1 187 ? 2.776 2.748 6.940 1.00 90.44 187 LEU A O 1
ATOM 1413 N N . LEU A 1 188 ? 2.860 4.240 8.628 1.00 91.38 188 LEU A N 1
ATOM 1414 C CA . LEU A 1 188 ? 3.893 5.100 8.044 1.00 91.38 188 LEU A CA 1
ATOM 1415 C C . LEU A 1 188 ? 5.216 5.042 8.821 1.00 91.38 188 LEU A C 1
ATOM 1417 O O . LEU A 1 188 ? 6.223 5.542 8.336 1.00 91.38 188 LEU A O 1
ATOM 1421 N N . SER A 1 189 ? 5.243 4.376 9.977 1.00 86.00 189 SER A N 1
ATOM 1422 C CA . SER A 1 189 ? 6.385 4.241 10.894 1.00 86.00 189 SER A CA 1
ATOM 1423 C C . SER A 1 189 ? 7.561 3.414 10.361 1.00 86.00 189 SER A C 1
ATOM 1425 O O . SER A 1 189 ? 8.607 3.327 10.997 1.00 86.00 189 SER A O 1
ATOM 1427 N N . TYR A 1 190 ? 7.414 2.800 9.194 1.00 85.06 190 TYR A N 1
ATOM 1428 C CA . TYR A 1 190 ? 8.411 1.927 8.587 1.00 85.06 190 TYR A CA 1
ATOM 1429 C C . TYR A 1 190 ? 8.610 2.309 7.126 1.00 85.06 190 TYR A C 1
ATOM 1431 O O . TYR A 1 190 ? 8.234 1.574 6.213 1.00 85.06 190 TYR A O 1
ATOM 1439 N N . SER A 1 191 ? 9.181 3.490 6.904 1.00 83.06 191 SER A N 1
ATOM 1440 C CA . SER A 1 191 ? 9.437 4.028 5.566 1.00 83.06 191 SER A CA 1
ATOM 1441 C C . SER A 1 191 ? 10.321 3.109 4.723 1.00 83.06 191 SER A C 1
ATOM 1443 O O . SER A 1 191 ? 10.035 2.899 3.542 1.00 83.06 191 SER A O 1
ATOM 1445 N N . ARG A 1 192 ? 11.318 2.456 5.337 1.00 84.56 192 ARG A N 1
ATOM 1446 C CA . ARG A 1 192 ? 12.116 1.442 4.645 1.00 84.56 192 ARG A CA 1
ATOM 1447 C C . ARG A 1 192 ? 11.245 0.303 4.144 1.00 84.56 192 ARG A C 1
ATOM 1449 O O . ARG A 1 192 ? 11.217 0.019 2.953 1.00 84.56 192 ARG A O 1
ATOM 1456 N N . TRP A 1 193 ? 10.529 -0.341 5.057 1.00 83.00 193 TRP A N 1
ATOM 1457 C CA . TRP A 1 193 ? 9.799 -1.561 4.740 1.00 83.00 193 TRP A CA 1
ATOM 1458 C C . TRP A 1 193 ? 8.623 -1.280 3.812 1.00 83.00 193 TRP A C 1
ATOM 1460 O O . TRP A 1 193 ? 8.468 -1.972 2.818 1.00 83.00 193 TRP A O 1
ATOM 1470 N N . HIS A 1 194 ? 7.826 -0.249 4.091 1.00 84.00 194 HIS A N 1
ATOM 1471 C CA . HIS A 1 194 ? 6.590 0.028 3.360 1.00 84.00 194 HIS A CA 1
ATOM 1472 C C . HIS A 1 194 ? 6.774 0.841 2.077 1.00 84.00 194 HIS A C 1
ATOM 1474 O O . HIS A 1 194 ? 5.851 0.856 1.263 1.00 84.00 194 HIS A O 1
ATOM 1480 N N . ILE A 1 195 ? 7.926 1.493 1.876 1.00 85.94 195 ILE A N 1
ATOM 1481 C CA . ILE A 1 195 ? 8.207 2.266 0.657 1.00 85.94 195 ILE A CA 1
ATOM 1482 C C . ILE A 1 195 ? 9.498 1.831 -0.036 1.00 85.94 195 ILE A C 1
ATOM 1484 O O . ILE A 1 195 ? 9.440 1.449 -1.205 1.00 85.94 195 ILE A O 1
ATOM 1488 N N . LEU A 1 196 ? 10.649 1.889 0.644 1.00 87.75 196 LEU A N 1
ATOM 1489 C CA . LEU A 1 196 ? 11.937 1.630 -0.013 1.00 87.75 196 LEU A CA 1
ATOM 1490 C C . LEU A 1 196 ? 12.027 0.202 -0.550 1.00 87.75 196 LEU A C 1
ATOM 1492 O O . LEU A 1 196 ? 12.377 0.016 -1.710 1.00 87.75 196 LEU A O 1
ATOM 1496 N N . GLU A 1 197 ? 11.693 -0.806 0.256 1.00 88.75 197 GLU A N 1
ATOM 1497 C CA . GLU A 1 197 ? 11.838 -2.203 -0.161 1.00 88.75 197 GLU A CA 1
ATOM 1498 C C . GLU A 1 197 ? 10.987 -2.573 -1.381 1.00 88.75 197 GLU A C 1
ATOM 1500 O O . GLU A 1 197 ? 11.544 -3.183 -2.292 1.00 88.75 197 GLU A O 1
ATOM 1505 N N . PRO A 1 198 ? 9.692 -2.202 -1.479 1.00 90.88 198 PRO A N 1
ATOM 1506 C CA . PRO A 1 198 ? 8.933 -2.394 -2.710 1.00 90.88 198 PRO A CA 1
ATOM 1507 C C . PRO A 1 198 ? 9.595 -1.736 -3.918 1.00 90.88 198 PRO A C 1
ATOM 1509 O O . PRO A 1 198 ? 9.750 -2.382 -4.950 1.00 90.88 198 PRO A O 1
ATOM 1512 N N . VAL A 1 199 ? 10.022 -0.475 -3.796 1.00 92.06 199 VAL A N 1
ATOM 1513 C CA . VAL A 1 199 ? 10.658 0.251 -4.906 1.00 92.06 199 VAL A CA 1
ATOM 1514 C C . VAL A 1 199 ? 11.944 -0.449 -5.348 1.00 92.06 199 VAL A C 1
ATOM 1516 O O . VAL A 1 199 ? 12.140 -0.662 -6.544 1.00 92.06 199 VAL A O 1
ATOM 1519 N N . LEU A 1 200 ? 12.793 -0.859 -4.404 1.00 91.06 200 LEU A N 1
ATOM 1520 C CA . LEU A 1 200 ? 14.041 -1.565 -4.697 1.00 91.06 200 LEU A CA 1
ATOM 1521 C C . LEU A 1 200 ? 13.785 -2.948 -5.308 1.00 91.06 200 LEU A C 1
ATOM 1523 O O . LEU A 1 200 ? 14.417 -3.289 -6.303 1.00 91.06 200 LEU A O 1
ATOM 1527 N N . ALA A 1 201 ? 12.826 -3.713 -4.779 1.00 91.94 201 ALA A N 1
ATOM 1528 C CA . ALA A 1 201 ? 12.469 -5.028 -5.310 1.00 91.94 201 ALA A CA 1
ATOM 1529 C C . ALA A 1 201 ? 11.984 -4.940 -6.765 1.00 91.94 201 ALA A C 1
ATOM 1531 O O . ALA A 1 201 ? 12.421 -5.713 -7.618 1.00 91.94 201 ALA A O 1
ATOM 1532 N N . TRP A 1 202 ? 11.124 -3.966 -7.072 1.00 94.31 202 TRP A N 1
ATOM 1533 C CA . TRP A 1 202 ? 10.636 -3.738 -8.433 1.00 94.31 202 TRP A CA 1
ATOM 1534 C C . TRP A 1 202 ? 11.714 -3.185 -9.365 1.00 94.31 202 TRP A C 1
ATOM 1536 O O . TRP A 1 202 ? 11.781 -3.591 -10.525 1.00 94.31 202 TRP A O 1
ATOM 1546 N N . SER A 1 203 ? 12.594 -2.318 -8.863 1.00 94.31 203 SER A N 1
ATOM 1547 C CA . SER A 1 203 ? 13.770 -1.852 -9.602 1.00 94.31 203 SER A CA 1
ATOM 1548 C C . SER A 1 203 ? 14.686 -3.024 -9.980 1.00 94.31 203 SER A C 1
ATOM 1550 O O . SER A 1 203 ? 15.079 -3.157 -11.138 1.00 94.31 203 SER A O 1
ATOM 1552 N N . ASP A 1 204 ? 14.980 -3.925 -9.042 1.00 93.12 204 ASP A N 1
ATOM 1553 C CA . ASP A 1 204 ? 15.813 -5.108 -9.291 1.00 93.12 204 ASP A CA 1
ATOM 1554 C C . ASP A 1 204 ? 15.146 -6.093 -10.254 1.00 93.12 204 ASP A C 1
ATOM 1556 O O . ASP A 1 204 ? 15.799 -6.637 -11.153 1.00 93.12 204 ASP A O 1
ATOM 1560 N N . TRP A 1 205 ? 13.831 -6.285 -10.127 1.00 93.69 205 TRP A N 1
ATOM 1561 C CA . TRP A 1 205 ? 13.070 -7.080 -11.084 1.00 93.69 205 TRP A CA 1
ATOM 1562 C C . TRP A 1 205 ? 13.200 -6.507 -12.502 1.00 93.69 205 TRP A C 1
ATOM 1564 O O . TRP A 1 205 ? 13.567 -7.234 -13.421 1.00 93.69 205 TRP A O 1
ATOM 1574 N N . LEU A 1 206 ? 13.021 -5.197 -12.687 1.00 95.38 206 LEU A N 1
ATOM 1575 C CA . LEU A 1 206 ? 13.182 -4.570 -14.001 1.00 95.38 206 LEU A CA 1
ATOM 1576 C C . LEU A 1 206 ? 14.604 -4.754 -14.557 1.00 95.38 206 LEU A C 1
ATOM 1578 O O . LEU A 1 206 ? 14.759 -5.187 -15.698 1.00 95.38 206 LEU A O 1
ATOM 1582 N N . ARG A 1 207 ? 15.647 -4.503 -13.753 1.00 94.81 207 ARG A N 1
ATOM 1583 C CA . ARG A 1 207 ? 17.058 -4.624 -14.184 1.00 94.81 207 ARG A CA 1
ATOM 1584 C C . ARG A 1 207 ? 17.447 -6.030 -14.617 1.00 94.81 207 ARG A C 1
ATOM 1586 O O . ARG A 1 207 ? 18.272 -6.204 -15.504 1.00 94.81 207 ARG A O 1
ATOM 1593 N N . THR A 1 208 ? 16.885 -7.039 -13.965 1.00 94.38 208 THR A N 1
ATOM 1594 C CA . THR A 1 208 ? 17.200 -8.444 -14.257 1.00 94.38 208 THR A CA 1
ATOM 1595 C C . THR A 1 208 ? 16.468 -8.975 -15.489 1.00 94.38 208 THR A C 1
ATOM 1597 O O . THR A 1 208 ? 16.835 -10.032 -15.999 1.00 94.38 208 THR A O 1
ATOM 1600 N N . ARG A 1 209 ? 15.436 -8.271 -15.973 1.00 94.19 209 ARG A N 1
ATOM 1601 C CA . ARG A 1 209 ? 14.668 -8.663 -17.163 1.00 94.19 209 ARG A CA 1
ATOM 1602 C C . ARG A 1 209 ? 15.023 -7.813 -18.379 1.00 94.19 209 ARG A C 1
ATOM 1604 O O . ARG A 1 209 ? 15.121 -8.355 -19.471 1.00 94.19 209 ARG A O 1
ATOM 1611 N N . VAL A 1 210 ? 15.244 -6.514 -18.203 1.00 96.31 210 VAL A N 1
ATOM 1612 C CA . VAL A 1 210 ? 15.427 -5.556 -19.300 1.00 96.31 210 VAL A CA 1
ATOM 1613 C C . VAL A 1 210 ? 16.916 -5.341 -19.565 1.00 96.31 210 VAL A C 1
ATOM 1615 O O . VAL A 1 210 ? 17.621 -4.702 -18.780 1.00 96.31 210 VAL A O 1
ATOM 1618 N N . ALA A 1 211 ? 17.405 -5.856 -20.693 1.00 95.69 211 ALA A N 1
ATOM 1619 C CA . ALA A 1 211 ? 18.803 -5.703 -21.078 1.00 95.69 211 ALA A CA 1
ATOM 1620 C C . ALA A 1 211 ? 19.182 -4.219 -21.246 1.00 95.69 211 ALA A C 1
ATOM 1622 O O . ALA A 1 211 ? 18.490 -3.453 -21.915 1.00 95.69 211 ALA A O 1
ATOM 1623 N N . GLY A 1 212 ? 20.299 -3.814 -20.637 1.00 95.81 212 GLY A N 1
ATOM 1624 C CA . GLY A 1 212 ? 20.804 -2.440 -20.717 1.00 95.81 212 GLY A CA 1
ATOM 1625 C C . GLY A 1 212 ? 20.069 -1.421 -19.840 1.00 95.81 212 GLY A C 1
ATOM 1626 O O . GLY A 1 212 ? 20.405 -0.241 -19.903 1.00 95.81 212 GLY A O 1
ATOM 1627 N N . LEU A 1 213 ? 19.093 -1.831 -19.019 1.00 96.00 213 LEU A N 1
ATOM 1628 C CA . LEU A 1 213 ? 18.425 -0.920 -18.089 1.00 96.00 213 LEU A CA 1
ATOM 1629 C C .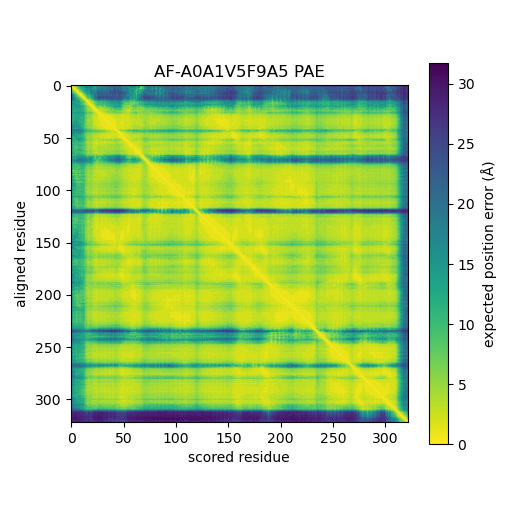 LEU A 1 213 ? 19.350 -0.578 -16.913 1.00 96.00 213 LEU A C 1
ATOM 1631 O O . LEU A 1 213 ? 19.686 -1.436 -16.090 1.00 96.00 213 LEU A O 1
ATOM 1635 N N . GLY A 1 214 ? 19.756 0.688 -16.836 1.00 93.06 214 GLY A N 1
ATOM 1636 C CA . GLY A 1 214 ? 20.572 1.206 -15.746 1.00 93.06 214 GLY A CA 1
ATOM 1637 C C . GLY A 1 214 ? 19.822 1.261 -14.413 1.00 93.06 214 GLY A C 1
ATOM 1638 O O . GLY A 1 214 ? 18.598 1.134 -14.329 1.00 93.06 214 GLY A O 1
ATOM 1639 N N . ALA A 1 215 ? 20.583 1.429 -13.330 1.00 91.56 215 ALA A N 1
ATOM 1640 C CA . ALA A 1 215 ? 20.040 1.454 -11.973 1.00 91.56 215 ALA A CA 1
ATOM 1641 C C . ALA A 1 215 ? 19.085 2.639 -11.744 1.00 91.56 215 ALA A C 1
ATOM 1643 O O . ALA A 1 215 ? 18.041 2.475 -11.115 1.00 91.56 215 ALA A O 1
ATOM 1644 N N . ASN A 1 216 ? 19.408 3.805 -12.308 1.00 90.62 216 ASN A N 1
ATOM 1645 C CA . ASN A 1 216 ? 18.622 5.027 -12.149 1.00 90.62 216 ASN A CA 1
ATOM 1646 C C . ASN A 1 216 ? 17.299 4.952 -12.921 1.00 90.62 216 ASN A C 1
ATOM 1648 O O . ASN A 1 216 ? 16.252 5.327 -12.395 1.00 90.62 216 ASN A O 1
ATOM 1652 N N . GLU A 1 217 ? 17.323 4.442 -14.155 1.00 93.25 217 GLU A N 1
ATOM 1653 C CA . GLU A 1 217 ? 16.130 4.264 -14.984 1.00 93.25 217 GLU A CA 1
ATOM 1654 C C . GLU A 1 217 ? 15.186 3.225 -14.377 1.00 93.25 217 GLU A C 1
ATOM 1656 O O . GLU A 1 217 ? 13.970 3.432 -14.353 1.00 93.25 217 GLU A O 1
ATOM 1661 N N . ALA A 1 218 ? 15.734 2.133 -13.837 1.00 94.44 218 ALA A N 1
ATOM 1662 C CA . ALA A 1 218 ? 14.955 1.125 -13.129 1.00 94.44 218 ALA A CA 1
ATOM 1663 C C . ALA A 1 218 ? 14.312 1.685 -11.855 1.00 94.44 218 ALA A C 1
ATOM 1665 O O . ALA A 1 218 ? 13.117 1.476 -11.637 1.00 94.44 218 ALA A O 1
ATOM 1666 N N . LEU A 1 219 ? 15.065 2.452 -11.058 1.00 93.12 219 LEU A N 1
ATOM 1667 C CA . LEU A 1 219 ? 14.550 3.094 -9.851 1.00 93.12 219 LEU A CA 1
ATOM 1668 C C . LEU A 1 219 ? 13.442 4.098 -10.184 1.00 93.12 219 LEU A C 1
ATOM 1670 O O . LEU A 1 219 ? 12.377 4.075 -9.568 1.00 93.12 219 LEU A O 1
ATOM 1674 N N . ALA A 1 220 ? 13.661 4.950 -11.188 1.00 92.94 220 ALA A N 1
ATOM 1675 C CA . ALA A 1 220 ? 12.665 5.908 -11.655 1.00 92.94 220 ALA A CA 1
ATOM 1676 C C . ALA A 1 220 ? 11.395 5.202 -12.152 1.00 92.94 220 ALA A C 1
ATOM 1678 O O . ALA A 1 220 ? 10.286 5.613 -11.809 1.00 92.94 220 ALA A O 1
ATOM 1679 N N . SER A 1 221 ? 11.550 4.111 -12.904 1.00 95.81 221 SER A N 1
ATOM 1680 C CA . SER A 1 221 ? 10.426 3.313 -13.393 1.00 95.81 221 SER A CA 1
ATOM 1681 C C . SER A 1 221 ? 9.649 2.687 -12.237 1.00 95.81 221 SER A C 1
ATOM 1683 O O . SER A 1 221 ? 8.436 2.862 -12.152 1.00 95.81 221 SER A O 1
ATOM 1685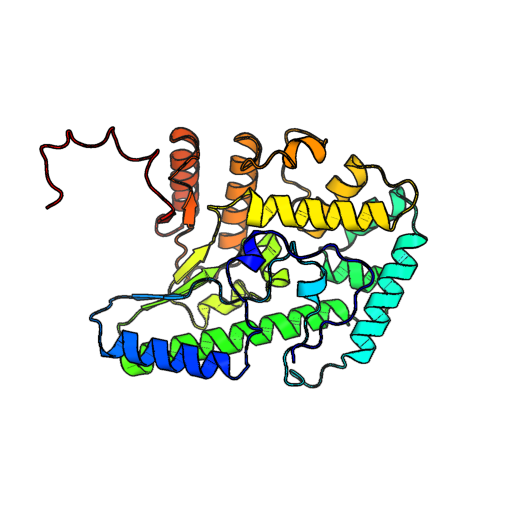 N N . ALA A 1 222 ? 10.333 2.045 -11.286 1.00 94.94 222 ALA A N 1
ATOM 1686 C CA . ALA A 1 222 ? 9.706 1.468 -10.100 1.00 94.94 222 ALA A CA 1
ATOM 1687 C C . ALA A 1 222 ? 8.956 2.525 -9.272 1.00 94.94 222 ALA A C 1
ATOM 1689 O O . ALA A 1 222 ? 7.817 2.290 -8.869 1.00 94.94 222 ALA A O 1
ATOM 1690 N N . LYS A 1 223 ? 9.532 3.721 -9.084 1.00 93.44 223 LYS A N 1
ATOM 1691 C CA . LYS A 1 223 ? 8.842 4.846 -8.433 1.00 93.44 223 LYS A CA 1
ATOM 1692 C C . LYS A 1 223 ? 7.550 5.217 -9.158 1.00 93.44 223 LYS A C 1
ATOM 1694 O O . LYS A 1 223 ? 6.527 5.374 -8.498 1.00 93.44 223 LYS A O 1
ATOM 1699 N N . ASN A 1 224 ? 7.561 5.328 -10.487 1.00 94.06 224 ASN A N 1
ATOM 1700 C CA . ASN A 1 224 ? 6.355 5.656 -11.257 1.00 94.06 224 ASN A CA 1
ATOM 1701 C C . ASN A 1 224 ? 5.271 4.584 -11.095 1.00 94.06 224 ASN A C 1
ATOM 1703 O O . ASN A 1 224 ? 4.127 4.908 -10.775 1.00 94.06 224 ASN A O 1
ATOM 1707 N N . LEU A 1 225 ? 5.644 3.307 -11.233 1.00 94.62 225 LEU A N 1
ATOM 1708 C CA . LEU A 1 225 ? 4.726 2.169 -11.094 1.00 94.62 225 LEU A CA 1
ATOM 1709 C C . LEU A 1 225 ? 4.067 2.100 -9.716 1.00 94.62 225 LEU A C 1
ATOM 1711 O O . LEU A 1 225 ? 2.920 1.673 -9.586 1.00 94.62 225 LEU A O 1
ATOM 1715 N N . LEU A 1 226 ? 4.795 2.540 -8.698 1.00 92.75 226 LEU A N 1
ATOM 1716 C CA . LEU A 1 226 ? 4.367 2.552 -7.310 1.00 92.75 226 LEU A CA 1
ATOM 1717 C C . LEU A 1 226 ? 3.750 3.894 -6.880 1.00 92.75 226 LEU A C 1
ATOM 1719 O O . LEU A 1 226 ? 3.466 4.081 -5.704 1.00 92.75 226 LEU A O 1
ATOM 1723 N N . GLY A 1 227 ? 3.519 4.833 -7.805 1.00 90.31 227 GLY A N 1
ATOM 1724 C CA . GLY A 1 227 ? 2.866 6.117 -7.516 1.00 90.31 227 GLY A CA 1
ATOM 1725 C C . GLY A 1 227 ? 3.739 7.136 -6.773 1.00 90.31 227 GLY A C 1
ATOM 1726 O O . GLY A 1 227 ? 3.228 8.122 -6.254 1.00 90.31 227 GLY A O 1
ATOM 1727 N N . LEU A 1 228 ? 5.053 6.918 -6.741 1.00 90.94 228 LEU A N 1
ATOM 1728 C CA . LEU A 1 228 ? 6.065 7.746 -6.075 1.00 90.94 228 LEU A CA 1
ATOM 1729 C C . LEU A 1 228 ? 6.901 8.573 -7.067 1.00 90.94 228 LEU A C 1
ATOM 1731 O O . LEU A 1 228 ? 7.939 9.118 -6.695 1.00 90.94 228 LEU A O 1
ATOM 1735 N N . GLY A 1 229 ? 6.476 8.668 -8.331 1.00 89.38 229 GLY A N 1
ATOM 1736 C CA . GLY A 1 229 ? 7.218 9.367 -9.389 1.00 89.38 229 GLY A CA 1
ATOM 1737 C C . GLY A 1 229 ? 7.505 10.842 -9.082 1.00 89.38 229 GLY A C 1
ATOM 1738 O O . GLY A 1 229 ? 8.568 11.341 -9.435 1.00 89.38 229 GLY A O 1
ATOM 1739 N N . ALA A 1 230 ? 6.597 11.513 -8.366 1.00 86.88 230 ALA A N 1
ATOM 1740 C CA . ALA A 1 230 ? 6.738 12.915 -7.962 1.00 86.88 230 ALA A CA 1
ATOM 1741 C C . ALA A 1 230 ? 7.488 13.118 -6.632 1.00 86.88 230 ALA A C 1
ATOM 1743 O O . ALA A 1 230 ? 7.770 14.254 -6.264 1.00 86.88 230 ALA A O 1
ATOM 1744 N N . VAL A 1 231 ? 7.783 12.045 -5.888 1.00 85.69 231 VAL A N 1
ATOM 1745 C CA . VAL A 1 231 ? 8.516 12.151 -4.620 1.00 85.69 231 VAL A CA 1
ATOM 1746 C C . VAL A 1 231 ? 9.986 12.355 -4.940 1.00 85.69 231 VAL A C 1
ATOM 1748 O O . VAL A 1 231 ? 10.594 11.516 -5.613 1.00 85.69 231 VAL A O 1
ATOM 1751 N N . ASP A 1 232 ? 10.564 13.448 -4.452 1.00 81.81 232 ASP A N 1
ATOM 1752 C CA . ASP A 1 232 ? 11.987 13.698 -4.626 1.00 81.81 232 ASP A CA 1
ATOM 1753 C C . ASP A 1 232 ? 12.804 12.703 -3.795 1.00 81.81 232 ASP A C 1
ATOM 1755 O O . ASP A 1 232 ? 12.524 12.460 -2.618 1.00 81.81 232 ASP A O 1
ATOM 1759 N N . TRP A 1 233 ? 13.770 12.054 -4.440 1.00 81.12 233 TRP A N 1
ATOM 1760 C CA . TRP A 1 233 ? 14.664 11.112 -3.779 1.00 81.12 233 TRP A CA 1
ATOM 1761 C C . TRP A 1 233 ? 16.045 11.757 -3.776 1.00 81.12 233 TRP A C 1
ATOM 1763 O O . TRP A 1 233 ? 16.625 11.908 -4.850 1.00 81.12 233 TRP A O 1
ATOM 1773 N N . PRO A 1 234 ? 16.586 12.121 -2.598 1.00 64.38 234 PRO A N 1
ATOM 1774 C CA . PRO A 1 234 ? 17.786 12.952 -2.489 1.00 64.38 234 PRO A CA 1
ATOM 1775 C C . PRO A 1 234 ? 19.042 12.323 -3.111 1.00 64.38 234 PRO A C 1
ATOM 1777 O O . PRO A 1 234 ? 20.051 13.007 -3.259 1.00 64.38 234 PRO A O 1
ATOM 1780 N N . GLN A 1 235 ? 18.999 11.035 -3.471 1.00 63.94 235 GLN A N 1
ATOM 1781 C CA . GLN A 1 235 ? 20.042 10.348 -4.224 1.00 63.94 235 GLN A CA 1
ATOM 1782 C C . GLN A 1 235 ? 19.424 9.379 -5.236 1.00 63.94 235 GLN A C 1
ATOM 1784 O O . GLN A 1 235 ? 18.437 8.700 -4.942 1.00 63.94 235 GLN A O 1
ATOM 1789 N N . SER A 1 236 ? 20.019 9.321 -6.428 1.00 62.00 236 SER A N 1
ATOM 1790 C CA . SER A 1 236 ? 19.603 8.433 -7.517 1.00 62.00 236 SER A CA 1
ATOM 1791 C C . SER A 1 236 ? 20.134 7.007 -7.379 1.00 62.00 236 SER A C 1
ATOM 1793 O O . SER A 1 236 ? 19.612 6.131 -8.059 1.00 62.00 236 SER A O 1
ATOM 1795 N N . ASP A 1 237 ? 21.121 6.760 -6.509 1.00 69.12 237 ASP A N 1
ATOM 1796 C CA . ASP A 1 237 ? 21.768 5.453 -6.378 1.00 69.12 237 ASP A CA 1
ATOM 1797 C C . ASP A 1 237 ? 20.959 4.492 -5.480 1.00 69.12 237 ASP A C 1
ATOM 1799 O O . ASP A 1 237 ? 20.863 4.711 -4.266 1.00 69.12 237 ASP A O 1
ATOM 1803 N N . PRO A 1 238 ? 20.395 3.397 -6.028 1.00 69.44 238 PRO A N 1
ATOM 1804 C CA . PRO A 1 238 ? 19.703 2.379 -5.242 1.00 69.44 238 PRO A CA 1
ATOM 1805 C C . PRO A 1 238 ? 20.585 1.727 -4.169 1.00 69.44 238 PRO A C 1
ATOM 1807 O O . PRO A 1 238 ? 20.061 1.292 -3.142 1.00 69.44 238 PRO A O 1
ATOM 1810 N N . GLU A 1 239 ? 21.905 1.661 -4.377 1.00 73.50 239 GLU A N 1
ATOM 1811 C CA . GLU A 1 239 ? 22.839 1.008 -3.454 1.00 73.50 239 GLU A CA 1
ATOM 1812 C C . GLU A 1 239 ? 22.947 1.750 -2.121 1.00 73.50 239 GLU A C 1
ATOM 1814 O O . GLU A 1 239 ? 23.035 1.118 -1.065 1.00 73.50 239 GLU A O 1
ATOM 1819 N N . PHE A 1 240 ? 22.805 3.077 -2.137 1.00 71.00 240 PHE A N 1
ATOM 1820 C CA . PHE A 1 240 ? 22.748 3.881 -0.920 1.00 71.00 240 PHE A CA 1
ATOM 1821 C C . PHE A 1 240 ? 21.623 3.419 0.024 1.00 71.00 240 PHE A C 1
ATOM 1823 O O . PHE A 1 240 ? 21.799 3.332 1.241 1.00 71.00 240 PHE A O 1
ATOM 1830 N N . PHE A 1 241 ? 20.467 3.040 -0.528 1.00 71.69 241 PHE A N 1
ATOM 1831 C CA . PHE A 1 241 ? 19.316 2.600 0.261 1.00 71.69 241 PHE A CA 1
ATOM 1832 C C . PHE A 1 241 ? 19.445 1.162 0.779 1.00 71.69 241 PHE A C 1
ATOM 1834 O O . PHE A 1 241 ? 18.696 0.756 1.676 1.00 71.69 241 PHE A O 1
ATOM 1841 N N . ARG A 1 242 ? 20.404 0.371 0.282 1.00 72.25 242 ARG A N 1
ATOM 1842 C CA . ARG A 1 242 ? 20.571 -1.023 0.719 1.00 72.25 242 ARG A CA 1
ATOM 1843 C C . ARG A 1 242 ? 21.195 -1.157 2.107 1.00 72.25 242 ARG A C 1
ATOM 1845 O O . ARG A 1 242 ? 20.951 -2.172 2.752 1.00 72.25 242 ARG A O 1
ATOM 1852 N N . GLY A 1 243 ? 21.860 -0.122 2.628 1.00 67.06 243 GLY A N 1
ATOM 1853 C CA . GLY A 1 243 ? 22.572 -0.106 3.920 1.00 67.06 243 GLY A CA 1
ATOM 1854 C C . GLY A 1 243 ? 21.738 -0.228 5.213 1.00 67.06 243 GLY A C 1
ATOM 1855 O O . GLY A 1 243 ? 22.195 0.192 6.268 1.00 67.06 243 GLY A O 1
ATOM 1856 N N . GLY A 1 244 ? 20.520 -0.775 5.177 1.00 66.31 244 GLY A N 1
ATOM 1857 C CA . GLY A 1 244 ? 19.740 -1.136 6.375 1.00 66.31 244 GLY A CA 1
ATOM 1858 C C . GLY A 1 244 ? 18.973 -0.010 7.092 1.00 66.31 244 GLY A C 1
ATOM 1859 O O . GLY A 1 244 ? 18.088 -0.316 7.885 1.00 66.31 244 GLY A O 1
ATOM 1860 N N . GLY A 1 245 ? 19.246 1.269 6.810 1.00 74.81 245 GLY A N 1
ATOM 1861 C CA . GLY A 1 245 ? 18.564 2.409 7.449 1.00 74.81 245 GLY A CA 1
ATOM 1862 C C . GLY A 1 245 ? 17.168 2.737 6.890 1.00 74.81 245 GLY A C 1
ATOM 1863 O O . GLY A 1 245 ? 16.796 2.276 5.809 1.00 74.81 245 GLY A O 1
ATOM 1864 N N . GLU A 1 246 ? 16.414 3.591 7.597 1.00 76.38 246 GLU A N 1
ATOM 1865 C CA . GLU A 1 246 ? 15.106 4.135 7.156 1.00 76.38 246 GLU A CA 1
ATOM 1866 C C . GLU A 1 246 ? 15.190 5.045 5.916 1.00 76.38 246 GLU A C 1
ATOM 1868 O O . GLU A 1 246 ? 14.177 5.413 5.330 1.00 76.38 246 GLU A O 1
ATOM 1873 N N . GLY A 1 247 ? 16.409 5.356 5.481 1.00 78.44 247 GLY A N 1
ATOM 1874 C CA . GLY A 1 247 ? 16.694 6.331 4.442 1.00 78.44 247 GLY A CA 1
ATOM 1875 C C . GLY A 1 247 ? 16.973 7.718 5.031 1.00 78.44 247 GLY A C 1
ATOM 1876 O O . GLY A 1 247 ? 16.895 7.915 6.246 1.00 78.44 247 GLY A O 1
ATOM 1877 N N . PRO A 1 248 ? 17.346 8.689 4.185 1.00 84.44 248 PRO A N 1
ATOM 1878 C CA . PRO A 1 248 ? 17.597 10.057 4.614 1.00 84.44 248 PRO A CA 1
ATOM 1879 C C . PRO A 1 248 ? 16.326 10.706 5.150 1.00 84.44 248 PRO A C 1
ATOM 1881 O O . PRO A 1 248 ? 15.242 10.493 4.607 1.00 84.44 248 PRO A O 1
ATOM 1884 N N . GLU A 1 249 ? 16.473 11.587 6.138 1.00 88.44 249 GLU A N 1
ATOM 1885 C CA . GLU A 1 249 ? 15.367 12.361 6.715 1.00 88.44 249 GLU A CA 1
ATOM 1886 C C . GLU A 1 249 ? 14.496 13.043 5.647 1.00 88.44 249 GLU A C 1
ATOM 1888 O O . GLU A 1 249 ? 13.271 12.983 5.723 1.00 88.44 249 GLU A O 1
ATOM 1893 N N . ALA A 1 250 ? 15.112 13.638 4.620 1.00 87.50 250 ALA A N 1
ATOM 1894 C CA . ALA A 1 250 ? 14.386 14.292 3.532 1.00 87.50 250 ALA A CA 1
ATOM 1895 C C . ALA A 1 250 ? 13.452 13.326 2.781 1.00 87.50 250 ALA A C 1
ATOM 1897 O O . ALA A 1 250 ? 12.313 13.677 2.481 1.00 87.50 250 ALA A O 1
ATOM 1898 N N . LEU A 1 251 ? 13.893 12.088 2.540 1.00 86.31 251 LEU A N 1
ATOM 1899 C CA . LEU A 1 251 ? 13.067 11.081 1.880 1.00 86.31 251 LEU A CA 1
ATOM 1900 C C . LEU A 1 251 ? 11.903 10.635 2.769 1.00 86.31 251 LEU A C 1
ATOM 1902 O O . LEU A 1 251 ? 10.778 10.493 2.283 1.00 86.31 251 LEU A O 1
ATOM 1906 N N . ILE A 1 252 ? 12.170 10.419 4.062 1.00 90.56 252 ILE A N 1
ATOM 1907 C CA . ILE A 1 252 ? 11.142 10.070 5.049 1.00 90.56 252 ILE A CA 1
ATOM 1908 C C . ILE A 1 252 ? 10.081 11.172 5.075 1.00 90.56 252 ILE A C 1
ATOM 1910 O O . ILE A 1 252 ? 8.896 10.881 4.920 1.00 90.56 252 ILE A O 1
ATOM 1914 N N . ARG A 1 253 ? 10.509 12.436 5.185 1.00 92.75 253 ARG A N 1
ATOM 1915 C CA . ARG A 1 253 ? 9.633 13.612 5.187 1.00 92.75 253 ARG A CA 1
ATOM 1916 C C . ARG A 1 253 ? 8.706 13.621 3.976 1.00 92.75 253 ARG A C 1
ATOM 1918 O O . ARG A 1 253 ? 7.486 13.629 4.141 1.00 92.75 253 ARG A O 1
ATOM 1925 N N . GLU A 1 254 ? 9.270 13.595 2.772 1.00 91.00 254 GLU A N 1
ATOM 1926 C CA . GLU A 1 254 ? 8.490 13.720 1.539 1.00 91.00 254 GLU A CA 1
ATOM 1927 C C . GLU A 1 254 ? 7.560 12.527 1.325 1.00 91.00 254 GLU A C 1
ATOM 1929 O O . GLU A 1 254 ? 6.385 12.690 0.989 1.00 91.00 254 GLU A O 1
ATOM 1934 N N . THR A 1 255 ? 8.042 11.319 1.607 1.00 90.25 255 THR A N 1
ATOM 1935 C CA . THR A 1 255 ? 7.253 10.102 1.423 1.00 90.25 255 THR A CA 1
ATOM 1936 C C . THR A 1 255 ? 6.093 10.017 2.412 1.00 90.25 255 THR A C 1
ATOM 1938 O O . THR A 1 255 ? 4.971 9.692 2.015 1.00 90.25 255 THR A O 1
ATOM 1941 N N . VAL A 1 256 ? 6.328 10.323 3.692 1.00 93.06 256 VAL A N 1
ATOM 1942 C CA . VAL A 1 256 ? 5.274 10.310 4.715 1.00 93.06 256 VAL A CA 1
ATOM 1943 C C . VAL A 1 256 ? 4.251 11.404 4.422 1.00 93.06 256 VAL A C 1
ATOM 1945 O O . VAL A 1 256 ? 3.053 11.129 4.456 1.00 93.06 256 VAL A O 1
ATOM 1948 N N . ARG A 1 257 ? 4.682 12.614 4.041 1.00 93.81 257 ARG A N 1
ATOM 1949 C CA . ARG A 1 257 ? 3.764 13.691 3.632 1.00 93.81 257 ARG A CA 1
ATOM 1950 C C . ARG A 1 257 ? 2.910 13.307 2.431 1.00 93.81 257 ARG A C 1
ATOM 1952 O O . ARG A 1 257 ? 1.699 13.526 2.451 1.00 93.81 257 ARG A O 1
ATOM 1959 N N . ALA A 1 258 ? 3.516 12.725 1.400 1.00 91.69 258 ALA A N 1
ATOM 1960 C CA . ALA A 1 258 ? 2.794 12.273 0.218 1.00 91.69 258 ALA A CA 1
ATOM 1961 C C . ALA A 1 258 ? 1.772 11.179 0.575 1.00 91.69 258 ALA A C 1
ATOM 1963 O O . ALA A 1 258 ? 0.618 11.252 0.153 1.00 91.69 258 ALA A O 1
ATOM 1964 N N . ALA A 1 259 ? 2.157 10.217 1.419 1.00 92.25 259 ALA A N 1
ATOM 1965 C CA . ALA A 1 259 ? 1.265 9.160 1.888 1.00 92.25 259 ALA A CA 1
ATOM 1966 C C . ALA A 1 259 ? 0.108 9.709 2.739 1.00 92.25 259 ALA A C 1
ATOM 1968 O O . ALA A 1 259 ? -1.030 9.271 2.586 1.00 92.25 259 ALA A O 1
ATOM 1969 N N . LEU A 1 260 ? 0.364 10.695 3.599 1.00 92.94 260 LEU A N 1
ATOM 1970 C CA . LEU A 1 260 ? -0.660 11.363 4.403 1.00 92.94 260 LEU A CA 1
ATOM 1971 C C . LEU A 1 260 ? -1.679 12.103 3.526 1.00 92.94 260 LEU A C 1
ATOM 1973 O O . LEU A 1 260 ? -2.881 11.892 3.687 1.00 92.94 260 LEU A O 1
ATOM 1977 N N . ARG A 1 261 ? -1.222 12.894 2.545 1.00 92.25 261 ARG A N 1
ATOM 1978 C CA . ARG A 1 261 ? -2.111 13.568 1.578 1.00 92.25 261 ARG A CA 1
ATOM 1979 C C . ARG A 1 261 ? -2.982 12.561 0.835 1.00 92.25 261 ARG A C 1
ATOM 1981 O O . ARG A 1 261 ? -4.203 12.675 0.849 1.00 92.25 261 ARG A O 1
ATOM 1988 N N . ARG A 1 262 ? -2.360 11.516 0.284 1.00 90.00 262 ARG A N 1
ATOM 1989 C CA . ARG A 1 262 ? -3.048 10.450 -0.456 1.00 90.00 262 ARG A CA 1
ATOM 1990 C C . ARG A 1 262 ? -4.068 9.705 0.407 1.00 90.00 262 ARG A C 1
ATOM 1992 O O . ARG A 1 262 ? -5.153 9.377 -0.056 1.00 90.00 262 ARG A O 1
ATOM 1999 N N . THR A 1 263 ? -3.734 9.465 1.674 1.00 88.44 263 THR A N 1
ATOM 2000 C CA . THR A 1 263 ? -4.645 8.851 2.649 1.00 88.44 263 THR A CA 1
ATOM 2001 C C . THR A 1 263 ? -5.902 9.700 2.798 1.00 88.44 263 THR A C 1
ATOM 2003 O O . THR A 1 263 ? -7.006 9.168 2.743 1.00 88.44 263 THR A O 1
ATOM 2006 N N . ARG A 1 264 ? -5.746 11.020 2.944 1.00 88.81 264 ARG A N 1
ATOM 2007 C CA . ARG A 1 264 ? -6.879 11.940 3.079 1.00 88.81 264 ARG A CA 1
ATOM 2008 C C . ARG A 1 264 ? -7.677 12.103 1.788 1.00 88.81 264 ARG A C 1
ATOM 2010 O O . ARG A 1 264 ? -8.892 12.198 1.870 1.00 88.81 264 ARG A O 1
ATOM 2017 N N . GLU A 1 265 ? -7.032 12.071 0.622 1.00 87.25 265 GLU A N 1
ATOM 2018 C CA . GLU A 1 265 ? -7.719 12.075 -0.682 1.00 87.25 265 GLU A CA 1
ATOM 2019 C C . GLU A 1 265 ? -8.650 10.865 -0.861 1.00 87.25 265 GLU A C 1
ATOM 2021 O O . GLU A 1 265 ? -9.695 10.976 -1.495 1.00 87.25 265 GLU A O 1
ATOM 2026 N N . TRP A 1 266 ? -8.261 9.697 -0.346 1.00 80.69 266 TRP A N 1
ATOM 2027 C CA . TRP A 1 266 ? -8.983 8.439 -0.574 1.00 80.69 266 TRP A CA 1
ATOM 2028 C C . TRP A 1 266 ? -10.020 8.097 0.482 1.00 80.69 266 TRP A C 1
ATOM 2030 O O . TRP A 1 266 ? -10.888 7.258 0.243 1.00 80.69 266 TRP A O 1
ATOM 2040 N N . GLN A 1 267 ? -9.916 8.698 1.659 1.00 77.94 267 GLN A N 1
ATOM 2041 C CA . GLN A 1 267 ? -10.875 8.475 2.725 1.00 77.94 267 GLN A CA 1
ATOM 2042 C C . GLN A 1 267 ? -12.074 9.390 2.529 1.00 77.94 267 GLN A C 1
ATOM 2044 O O . GLN A 1 267 ? -11.927 10.603 2.374 1.00 77.94 267 GLN A O 1
ATOM 2049 N N . SER A 1 268 ? -13.279 8.821 2.593 1.00 66.88 268 SER A N 1
ATOM 2050 C CA . SER A 1 268 ? -14.471 9.637 2.797 1.00 66.88 268 SER A CA 1
ATOM 2051 C C . SER A 1 268 ? -14.283 10.448 4.080 1.00 66.88 268 SER A C 1
ATOM 2053 O O . SER A 1 268 ? -13.766 9.931 5.071 1.00 66.88 268 SER A O 1
ATOM 2055 N N . GLY A 1 269 ? -14.703 11.715 4.085 1.00 67.94 269 GLY A N 1
ATOM 2056 C CA . GLY A 1 269 ? -14.474 12.629 5.215 1.00 67.94 269 GLY A CA 1
ATOM 2057 C C . GLY A 1 269 ? -14.992 12.137 6.577 1.00 67.94 269 GLY A C 1
ATOM 2058 O O . GLY A 1 269 ? -14.600 12.691 7.599 1.00 67.94 269 GLY A O 1
ATOM 2059 N N . SER A 1 270 ? -15.829 11.095 6.597 1.00 77.69 270 SER A N 1
ATOM 2060 C CA . SER A 1 270 ? -16.342 10.420 7.791 1.00 77.69 270 SER A CA 1
ATOM 2061 C C . SER A 1 270 ? -15.353 9.476 8.484 1.00 77.69 270 SER A C 1
ATOM 2063 O O . SER A 1 270 ? -15.524 9.221 9.672 1.00 77.69 270 SER A O 1
ATOM 2065 N N . LEU A 1 271 ? -14.345 8.940 7.785 1.00 90.38 271 LEU A N 1
ATOM 2066 C CA . LEU A 1 271 ? -13.424 7.965 8.370 1.00 90.38 271 LEU A CA 1
ATOM 2067 C C . LEU A 1 271 ? -12.290 8.670 9.121 1.00 90.38 271 LEU A C 1
ATOM 2069 O O . LEU A 1 271 ? -11.517 9.444 8.541 1.00 90.38 271 LEU A O 1
ATOM 2073 N N . GLU A 1 272 ? -12.167 8.379 10.416 1.00 93.19 272 GLU A N 1
ATOM 2074 C CA . GLU A 1 272 ? -11.085 8.921 11.232 1.00 93.19 272 GLU A CA 1
ATOM 2075 C C . GLU A 1 272 ? -9.746 8.280 10.860 1.00 93.19 272 GLU A C 1
ATOM 2077 O O . GLU A 1 272 ? -9.619 7.059 10.776 1.00 93.19 272 GLU A O 1
ATOM 2082 N N . ALA A 1 273 ? -8.721 9.107 10.668 1.00 93.19 273 ALA A N 1
ATOM 2083 C CA . ALA A 1 273 ? -7.358 8.649 10.435 1.00 93.19 273 ALA A CA 1
ATOM 2084 C C . ALA A 1 273 ? -6.456 9.042 11.599 1.00 93.19 273 ALA A C 1
ATOM 2086 O O . ALA A 1 273 ? -6.398 10.216 11.963 1.00 93.19 273 ALA A O 1
ATOM 2087 N N . MET A 1 274 ? -5.730 8.060 12.126 1.00 94.56 274 MET A N 1
ATOM 2088 C CA . MET A 1 274 ? -4.695 8.225 13.147 1.00 94.56 274 MET A CA 1
ATOM 2089 C C . MET A 1 274 ? -3.413 7.540 12.654 1.00 94.56 274 MET A C 1
ATOM 2091 O O . MET A 1 274 ? -3.177 6.374 12.984 1.00 94.56 274 MET A O 1
ATOM 2095 N N . PRO A 1 275 ? -2.624 8.185 11.774 1.00 94.38 275 PRO A N 1
ATOM 2096 C CA . PRO A 1 275 ? -1.418 7.582 11.217 1.00 94.38 275 PRO A CA 1
ATOM 2097 C C . PRO A 1 2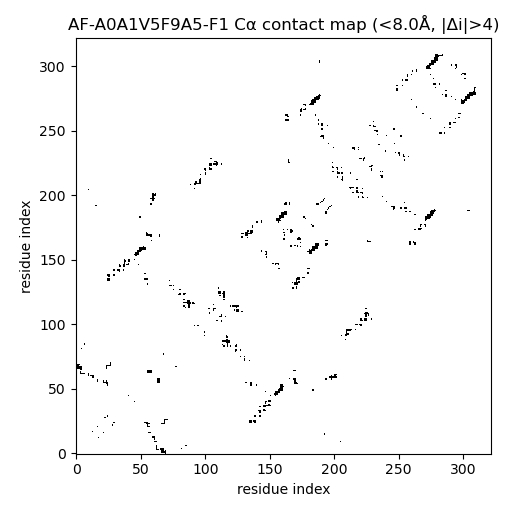75 ? -0.440 7.165 12.315 1.00 94.38 275 PRO A C 1
ATOM 2099 O O . PRO A 1 275 ? -0.264 7.854 13.320 1.00 94.38 275 PRO A O 1
ATOM 2102 N N . VAL A 1 276 ? 0.209 6.026 12.092 1.00 93.81 276 VAL A N 1
ATOM 2103 C CA . VAL A 1 276 ? 1.264 5.503 12.953 1.00 93.81 276 VAL A CA 1
ATOM 2104 C C . VAL A 1 276 ? 2.595 6.039 12.445 1.00 93.81 276 VAL A C 1
ATOM 2106 O O . VAL A 1 276 ? 3.011 5.712 11.331 1.00 93.81 276 VAL A O 1
ATOM 2109 N N . LEU A 1 277 ? 3.255 6.862 13.253 1.00 93.50 277 LEU A N 1
ATOM 2110 C CA . LEU A 1 277 ? 4.570 7.439 12.985 1.00 93.50 277 LEU A CA 1
ATOM 2111 C C . LEU A 1 277 ? 5.631 6.757 13.846 1.00 93.50 277 LEU A C 1
ATOM 2113 O O . LEU A 1 277 ? 5.337 6.218 14.913 1.00 93.50 277 LEU A O 1
ATOM 2117 N N . ARG A 1 278 ? 6.887 6.776 13.402 1.00 90.75 278 ARG A N 1
ATOM 2118 C CA . ARG A 1 278 ? 7.984 6.205 14.183 1.00 90.75 278 ARG A CA 1
ATOM 2119 C C . ARG A 1 278 ? 8.468 7.229 15.206 1.00 90.75 278 ARG A C 1
ATOM 2121 O O . ARG A 1 278 ? 8.945 8.300 14.835 1.00 90.75 278 ARG A O 1
ATOM 2128 N N . GLY A 1 279 ? 8.345 6.906 16.490 1.00 85.81 279 GLY A N 1
ATOM 2129 C CA . GLY A 1 279 ? 8.863 7.742 17.579 1.00 85.81 279 GLY A CA 1
ATOM 2130 C C . GLY A 1 279 ? 10.124 7.180 18.237 1.00 85.81 279 GLY A C 1
ATOM 2131 O O . GLY A 1 279 ? 10.712 7.853 19.079 1.00 85.81 279 GLY A O 1
ATOM 2132 N N . ARG A 1 280 ? 10.556 5.969 17.857 1.00 85.19 280 ARG A N 1
ATOM 2133 C CA . ARG A 1 280 ? 11.756 5.323 18.409 1.00 85.19 280 ARG A CA 1
ATOM 2134 C C . ARG A 1 280 ? 13.065 5.982 17.988 1.00 85.19 280 ARG A C 1
ATOM 2136 O O . ARG A 1 280 ? 13.869 6.294 18.849 1.00 85.19 280 ARG A O 1
ATOM 2143 N N . ASP A 1 281 ? 13.304 6.116 16.686 1.00 85.44 281 ASP A N 1
ATOM 2144 C CA . ASP A 1 281 ? 14.629 6.451 16.130 1.00 85.44 281 ASP A CA 1
ATOM 2145 C C . ASP A 1 281 ? 14.595 7.549 15.048 1.00 85.44 281 ASP A C 1
ATOM 2147 O O . ASP A 1 281 ? 15.649 8.053 14.662 1.00 85.44 281 ASP A O 1
ATOM 2151 N N . TRP A 1 282 ? 13.417 7.990 14.592 1.00 90.88 282 TRP A N 1
ATOM 2152 C CA . TRP A 1 282 ? 13.325 9.193 13.764 1.00 90.88 282 TRP A CA 1
ATOM 2153 C C . TRP A 1 282 ? 13.730 10.436 14.572 1.00 90.88 282 TRP A C 1
ATOM 2155 O O . TRP A 1 282 ? 13.466 10.497 15.781 1.00 90.88 282 TRP A O 1
ATOM 2165 N N . PRO A 1 283 ? 14.357 11.443 13.933 1.00 91.94 283 PRO A N 1
ATOM 2166 C CA . PRO A 1 283 ? 14.676 12.701 14.591 1.00 91.94 283 PRO A CA 1
ATOM 2167 C C . PRO A 1 283 ? 13.423 13.348 15.182 1.00 91.94 283 PRO A C 1
ATOM 2169 O O . PRO A 1 283 ? 12.407 13.499 14.506 1.00 91.94 283 PRO A O 1
ATOM 2172 N N . ARG A 1 284 ? 13.501 13.789 16.441 1.00 92.19 284 ARG A N 1
ATOM 2173 C CA . ARG A 1 284 ? 12.358 14.376 17.163 1.00 92.19 284 ARG A CA 1
ATOM 2174 C C . ARG A 1 284 ? 11.699 15.532 16.406 1.00 92.19 284 ARG A C 1
ATOM 2176 O O . ARG A 1 284 ? 10.476 15.648 16.421 1.00 92.19 284 ARG A O 1
ATOM 2183 N N . ALA A 1 285 ? 12.506 16.380 15.766 1.00 94.06 285 ALA A N 1
ATOM 2184 C CA . ALA A 1 285 ? 12.020 17.499 14.962 1.00 94.06 285 ALA A CA 1
ATOM 2185 C C . ALA A 1 285 ? 11.182 17.013 13.768 1.00 94.06 285 ALA A C 1
ATOM 2187 O O . ALA A 1 285 ? 10.061 17.479 13.595 1.00 94.06 285 ALA A O 1
ATOM 2188 N N . LEU A 1 286 ? 11.677 16.015 13.026 1.00 94.44 286 LEU A N 1
ATOM 2189 C CA . LEU A 1 286 ? 10.951 15.390 11.920 1.00 94.44 286 LEU A CA 1
ATOM 2190 C C . LEU A 1 286 ? 9.640 14.749 12.394 1.00 94.44 286 LEU A C 1
ATOM 2192 O O . LEU A 1 286 ? 8.595 14.950 11.782 1.00 94.44 286 LEU A O 1
ATOM 2196 N N . THR A 1 287 ? 9.670 13.979 13.485 1.00 94.75 287 THR A N 1
ATOM 2197 C CA . THR A 1 287 ? 8.468 13.300 13.987 1.00 94.75 287 THR A CA 1
ATOM 2198 C C . THR A 1 287 ? 7.384 14.297 14.404 1.00 94.75 287 THR A C 1
ATOM 2200 O O . THR A 1 287 ? 6.212 14.071 14.106 1.00 94.75 287 THR A O 1
ATOM 2203 N N . ARG A 1 288 ? 7.759 15.418 15.038 1.00 94.56 288 ARG A N 1
ATOM 2204 C CA . ARG A 1 288 ? 6.827 16.511 15.371 1.00 94.56 288 ARG A CA 1
ATOM 2205 C C . ARG A 1 288 ? 6.281 17.202 14.128 1.00 94.56 288 ARG A C 1
ATOM 2207 O O . ARG A 1 288 ? 5.070 17.321 14.001 1.00 94.56 288 ARG A O 1
ATOM 2214 N N . GLU A 1 289 ? 7.155 17.556 13.188 1.00 96.75 289 GLU A N 1
ATOM 2215 C CA . GLU A 1 289 ? 6.782 18.159 11.903 1.00 96.75 289 GLU A CA 1
ATOM 2216 C C . GLU A 1 289 ? 5.738 17.304 11.158 1.00 96.75 289 GLU A C 1
ATOM 2218 O O . GLU A 1 289 ? 4.763 17.822 10.612 1.00 96.75 289 GLU A O 1
ATOM 2223 N N . LEU A 1 290 ? 5.922 15.981 11.133 1.00 96.62 290 LEU A N 1
ATOM 2224 C CA . LEU A 1 290 ? 5.001 15.049 10.479 1.00 96.62 290 LEU A CA 1
ATOM 2225 C C . LEU A 1 290 ? 3.684 14.871 11.247 1.00 96.62 290 LEU A C 1
ATOM 2227 O O . LEU A 1 290 ? 2.641 14.702 10.612 1.00 96.62 290 LEU A O 1
ATOM 2231 N N . ALA A 1 291 ? 3.714 14.925 12.581 1.00 96.44 291 ALA A N 1
ATOM 2232 C CA . ALA A 1 291 ? 2.513 14.881 13.411 1.00 96.44 291 ALA A CA 1
ATOM 2233 C C . ALA A 1 291 ? 1.650 16.138 13.218 1.00 96.44 291 ALA A C 1
ATOM 2235 O O . ALA A 1 291 ? 0.467 16.029 12.899 1.00 96.44 291 ALA A O 1
ATOM 2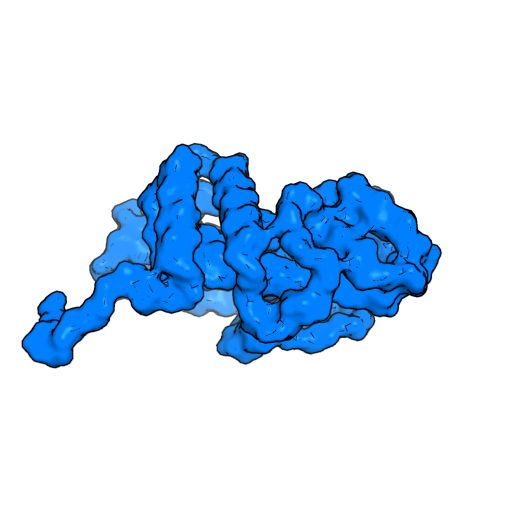236 N N . GLU A 1 292 ? 2.266 17.319 13.295 1.00 97.31 292 GLU A N 1
ATOM 2237 C CA . GLU A 1 292 ? 1.616 18.608 13.031 1.00 97.31 292 GLU A CA 1
ATOM 2238 C C . GLU A 1 292 ? 1.040 18.653 11.610 1.00 97.31 292 GLU A C 1
ATOM 2240 O O . GLU A 1 292 ? -0.094 19.084 11.395 1.00 97.31 292 GLU A O 1
ATOM 2245 N N . PHE A 1 293 ? 1.784 18.138 10.624 1.00 97.62 293 PHE A N 1
ATOM 2246 C CA . PHE A 1 293 ? 1.282 18.036 9.259 1.00 97.62 293 PHE A CA 1
ATOM 2247 C C . PHE A 1 293 ? 0.048 17.128 9.161 1.00 97.62 293 PHE A C 1
ATOM 2249 O O . PHE A 1 293 ? -0.925 17.510 8.509 1.00 97.62 293 PHE A O 1
ATOM 2256 N N . ALA A 1 294 ? 0.056 15.956 9.807 1.00 95.88 294 ALA A N 1
ATOM 2257 C CA . ALA A 1 294 ? -1.083 15.038 9.814 1.00 95.88 294 ALA A CA 1
ATOM 2258 C C . ALA A 1 294 ? -2.345 15.700 10.392 1.00 95.88 294 ALA A C 1
ATOM 2260 O O . ALA A 1 294 ? -3.424 15.590 9.803 1.00 95.88 294 ALA A O 1
ATOM 2261 N N . GLU A 1 295 ? -2.209 16.428 11.499 1.00 94.94 295 GLU A N 1
ATOM 2262 C CA . GLU A 1 295 ? -3.307 17.191 12.101 1.00 94.94 295 GLU A CA 1
ATOM 2263 C C . GLU A 1 295 ? -3.790 18.317 11.177 1.00 94.94 295 GLU A C 1
ATOM 2265 O O . GLU A 1 295 ? -4.996 18.464 10.969 1.00 94.94 295 GLU A O 1
ATOM 2270 N N . SER A 1 296 ? -2.871 19.045 10.529 1.00 95.88 296 SER A N 1
ATOM 2271 C CA . SER A 1 296 ? -3.211 20.153 9.620 1.00 95.88 296 SER A CA 1
ATOM 2272 C C . SER A 1 296 ? -4.074 19.733 8.422 1.00 95.88 296 SER A C 1
ATOM 2274 O O . SER A 1 296 ? -4.841 20.538 7.897 1.00 95.88 296 SER A O 1
ATOM 2276 N N . ILE A 1 297 ? -3.990 18.464 8.006 1.00 93.94 297 ILE A N 1
ATOM 2277 C CA . ILE A 1 297 ? -4.788 17.892 6.908 1.00 93.94 297 ILE A CA 1
ATOM 2278 C C . ILE A 1 297 ? -6.022 17.110 7.403 1.00 93.94 297 ILE A C 1
ATOM 2280 O O . ILE A 1 297 ? -6.662 16.382 6.637 1.00 93.94 297 ILE A O 1
ATOM 2284 N N . GLY A 1 298 ? -6.361 17.245 8.688 1.00 92.62 298 GLY A N 1
ATOM 2285 C CA . GLY A 1 298 ? -7.582 16.712 9.289 1.00 92.62 298 GLY A CA 1
ATOM 2286 C C . GLY A 1 298 ? -7.493 15.281 9.828 1.00 92.62 298 GLY A C 1
ATOM 2287 O O . GLY A 1 298 ? -8.539 14.656 10.015 1.00 92.62 298 GLY A O 1
ATOM 2288 N N . CYS A 1 299 ? -6.294 14.740 10.080 1.00 93.44 299 CYS A N 1
ATOM 2289 C CA . CYS A 1 299 ? -6.169 13.520 10.891 1.00 93.44 299 CYS A CA 1
ATOM 2290 C C . CYS A 1 299 ? -6.598 13.799 12.342 1.00 93.44 299 CYS A C 1
ATOM 2292 O O . CYS A 1 299 ? -6.469 14.918 12.834 1.00 93.44 299 CYS A O 1
ATOM 2294 N N . LYS A 1 300 ? -7.087 12.778 13.053 1.00 93.00 300 LYS A N 1
ATOM 2295 C CA . LYS A 1 300 ? -7.585 12.886 14.440 1.00 93.00 300 LYS A CA 1
ATOM 2296 C C . LYS A 1 300 ? -6.486 12.672 15.489 1.00 93.00 300 LYS A C 1
ATOM 2298 O O . LYS A 1 300 ? -6.744 12.140 16.562 1.00 93.00 300 LYS A O 1
ATOM 2303 N N . GLY A 1 301 ? -5.265 13.076 15.157 1.00 92.12 301 GLY A N 1
ATOM 2304 C CA . GLY A 1 301 ? -4.052 12.810 15.927 1.00 92.12 301 GLY A CA 1
ATOM 2305 C C . GLY A 1 301 ? -3.173 11.749 15.271 1.00 92.12 301 GLY A C 1
ATOM 2306 O O . GLY A 1 301 ? -3.414 11.333 14.136 1.00 92.12 301 GLY A O 1
ATOM 2307 N N . VAL A 1 302 ? -2.138 11.319 15.989 1.00 94.12 302 VAL A N 1
ATOM 2308 C CA . VAL A 1 302 ? -1.156 10.329 15.530 1.00 94.12 302 VAL A CA 1
ATOM 2309 C C . VAL A 1 302 ? -0.875 9.306 16.623 1.00 94.12 302 VAL A C 1
ATOM 2311 O O . VAL A 1 302 ? -1.013 9.593 17.810 1.00 94.12 302 VAL A O 1
ATOM 2314 N N . LEU A 1 303 ? -0.440 8.116 16.224 1.00 93.06 303 LEU A N 1
ATOM 2315 C CA . LEU A 1 303 ? 0.082 7.110 17.143 1.00 93.06 303 LEU A CA 1
ATOM 2316 C C . LEU A 1 303 ? 1.582 6.973 16.936 1.00 93.06 303 LEU A C 1
ATOM 2318 O O . LEU A 1 303 ? 2.055 6.923 15.802 1.00 93.06 303 LEU A O 1
ATOM 2322 N N . PHE A 1 304 ? 2.334 6.878 18.025 1.00 92.38 304 PHE A N 1
ATOM 2323 C CA . PHE A 1 304 ? 3.773 6.673 17.950 1.00 92.38 304 PHE A CA 1
ATOM 2324 C C . PHE A 1 304 ? 4.109 5.205 18.162 1.00 92.38 304 PHE A C 1
ATOM 2326 O O . PHE A 1 304 ? 3.753 4.598 19.171 1.00 92.38 304 PHE A O 1
ATOM 2333 N N . GLN A 1 305 ? 4.813 4.629 17.195 1.00 88.69 305 GLN A N 1
ATOM 2334 C CA . GLN A 1 305 ? 5.446 3.337 17.365 1.00 88.69 305 GLN A CA 1
ATOM 2335 C C . GLN A 1 305 ? 6.833 3.531 17.967 1.00 88.69 305 GLN A C 1
ATOM 2337 O O . GLN A 1 305 ? 7.764 3.995 17.296 1.00 88.69 305 GLN A O 1
ATOM 2342 N N . GLY A 1 306 ? 6.933 3.179 19.248 1.00 86.88 306 GLY A N 1
ATOM 2343 C CA . GLY A 1 306 ? 8.043 3.606 20.091 1.00 86.88 306 GLY A CA 1
ATOM 2344 C C . GLY A 1 306 ? 7.985 5.111 20.364 1.00 86.88 306 GLY A C 1
ATOM 2345 O O . GLY A 1 306 ? 7.476 5.884 19.555 1.00 86.88 306 GLY A O 1
ATOM 2346 N N . CYS A 1 307 ? 8.502 5.526 21.512 1.00 86.31 307 CYS A N 1
ATOM 2347 C CA . CYS A 1 307 ? 8.526 6.922 21.955 1.00 86.31 307 CYS A CA 1
ATOM 2348 C C . CYS A 1 307 ? 9.905 7.322 22.494 1.00 86.31 307 CYS A C 1
ATOM 2350 O O . CYS A 1 307 ? 10.034 8.362 23.135 1.00 86.31 307 CYS A O 1
ATOM 2352 N N . GLU A 1 308 ? 10.925 6.498 22.266 1.00 86.44 308 GLU A N 1
ATOM 2353 C CA . GLU A 1 308 ? 12.249 6.613 22.872 1.00 86.44 308 GLU A CA 1
ATOM 2354 C C . GLU A 1 308 ? 12.909 7.964 22.546 1.00 86.44 308 GLU A C 1
ATOM 2356 O O . GLU A 1 308 ? 13.454 8.605 23.440 1.00 86.44 308 GLU A O 1
ATOM 2361 N N . ASN A 1 309 ? 12.763 8.461 21.312 1.00 82.56 309 ASN A N 1
ATOM 2362 C CA . ASN A 1 309 ? 13.260 9.783 20.911 1.00 82.56 309 ASN A CA 1
ATOM 2363 C C . ASN A 1 309 ? 12.309 10.946 21.260 1.00 82.56 309 ASN A C 1
ATOM 2365 O O . ASN A 1 309 ? 12.652 12.117 21.061 1.00 82.56 309 ASN A O 1
ATOM 2369 N N . LEU A 1 310 ? 11.090 10.650 21.720 1.00 80.69 310 LEU A N 1
ATOM 2370 C CA . LEU A 1 310 ? 10.052 11.645 22.015 1.00 80.69 310 LEU A CA 1
ATOM 2371 C C . LEU A 1 310 ? 9.949 11.967 23.502 1.00 80.69 310 LEU A C 1
ATOM 2373 O O . LEU A 1 310 ? 9.642 13.118 23.851 1.00 80.69 310 LEU A O 1
ATOM 2377 N N . ALA A 1 311 ? 10.220 10.974 24.349 1.00 77.06 311 ALA A N 1
ATOM 2378 C CA . ALA A 1 311 ? 10.349 11.150 25.780 1.00 77.06 311 ALA A CA 1
ATOM 2379 C C . ALA A 1 311 ? 11.442 12.195 26.064 1.00 77.06 311 ALA A C 1
ATOM 2381 O O . ALA A 1 311 ? 12.503 12.211 25.437 1.00 77.06 311 ALA A O 1
ATOM 2382 N N . ALA A 1 312 ? 11.187 13.099 27.015 1.00 58.94 312 ALA A N 1
ATOM 2383 C CA . ALA A 1 312 ? 12.307 13.730 27.708 1.00 58.94 312 ALA A CA 1
ATOM 2384 C C . ALA A 1 312 ? 13.155 12.609 28.341 1.00 58.94 312 ALA A C 1
ATOM 2386 O O . ALA A 1 312 ? 12.627 11.512 28.534 1.00 58.94 312 ALA A O 1
ATOM 2387 N N . ALA A 1 313 ? 14.443 12.857 28.616 1.00 52.69 313 ALA A N 1
ATOM 2388 C CA . ALA A 1 313 ? 15.324 11.886 29.277 1.00 52.69 313 ALA A CA 1
ATOM 2389 C C . ALA A 1 313 ? 14.550 11.090 30.346 1.00 52.69 313 ALA A C 1
ATOM 2391 O O . ALA A 1 313 ? 13.737 11.710 31.042 1.00 52.69 313 ALA A O 1
ATOM 2392 N N . PRO A 1 314 ? 14.734 9.756 30.439 1.00 49.28 314 PRO A N 1
ATOM 2393 C CA . PRO A 1 314 ? 13.948 8.944 31.359 1.00 49.28 314 PRO A CA 1
ATOM 2394 C C . PRO A 1 314 ? 13.971 9.605 32.740 1.00 49.28 314 PRO A C 1
ATOM 2396 O O . PRO A 1 314 ? 15.036 10.102 33.133 1.00 49.28 314 PRO A O 1
ATOM 2399 N N . PRO A 1 315 ? 12.830 9.672 33.455 1.00 49.16 315 PRO A N 1
ATOM 2400 C CA . PRO A 1 315 ? 12.864 10.140 34.829 1.00 49.16 315 PRO A CA 1
ATOM 2401 C C . PRO A 1 31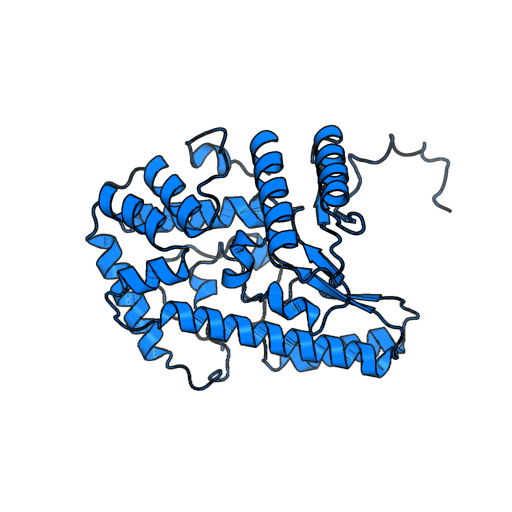5 ? 13.936 9.327 35.567 1.00 49.16 315 PRO A C 1
ATOM 2403 O O . PRO A 1 315 ? 14.129 8.143 35.250 1.00 49.16 315 PRO A O 1
ATOM 2406 N N . PRO A 1 316 ? 14.699 9.955 36.476 1.00 46.94 316 PRO A N 1
ATOM 2407 C CA . PRO A 1 316 ? 15.709 9.233 37.224 1.00 46.94 316 PRO A CA 1
ATOM 2408 C C . PRO A 1 316 ? 15.050 8.009 37.903 1.00 46.94 316 PRO A C 1
ATOM 2410 O O . PRO A 1 316 ? 13.847 8.028 38.189 1.00 46.94 316 PRO A O 1
ATOM 2413 N N . PRO A 1 317 ? 15.794 6.895 38.045 1.00 50.88 317 PRO A N 1
ATOM 2414 C CA . PRO A 1 317 ? 15.253 5.554 38.325 1.00 50.88 317 PRO A CA 1
ATOM 2415 C C . PRO A 1 317 ? 14.471 5.421 39.647 1.00 50.88 317 PRO A C 1
ATOM 2417 O O . PRO A 1 317 ? 13.926 4.362 39.944 1.00 50.88 317 PRO A O 1
ATOM 2420 N N . ASP A 1 318 ? 14.419 6.484 40.434 1.00 55.34 318 ASP A N 1
ATOM 2421 C CA . ASP A 1 318 ? 13.738 6.658 41.707 1.00 55.34 318 ASP A CA 1
ATOM 2422 C C . ASP A 1 318 ? 12.302 7.210 41.596 1.00 55.34 318 ASP A C 1
ATOM 2424 O O . ASP A 1 318 ? 11.595 7.254 42.603 1.00 55.34 318 ASP A O 1
ATOM 2428 N N . GLN A 1 319 ? 11.810 7.549 40.399 1.00 43.03 319 GLN A N 1
ATOM 2429 C CA . GLN A 1 319 ? 10.387 7.842 40.180 1.00 43.03 319 GLN A CA 1
ATOM 2430 C C . GLN A 1 319 ? 9.717 6.705 39.409 1.00 43.03 319 GLN A C 1
ATOM 2432 O O . GLN A 1 319 ? 9.664 6.687 38.180 1.00 43.03 319 GLN A O 1
ATOM 2437 N N . GLY A 1 320 ? 9.239 5.718 40.170 1.00 34.38 320 GLY A N 1
ATOM 2438 C CA . GLY A 1 320 ? 8.464 4.594 39.658 1.00 34.38 320 GLY A CA 1
ATOM 2439 C C . GLY A 1 320 ? 7.261 5.055 38.835 1.00 34.38 320 GLY A C 1
ATOM 2440 O O . GLY A 1 320 ? 6.586 6.021 39.182 1.00 34.38 320 GLY A O 1
ATOM 2441 N N . TRP A 1 321 ? 7.006 4.338 37.743 1.00 34.19 321 TRP A N 1
ATOM 2442 C CA . TRP A 1 321 ? 5.783 4.455 36.958 1.00 34.19 321 TRP A CA 1
ATOM 2443 C C . TRP A 1 321 ? 4.582 4.164 37.874 1.00 34.19 321 TRP A C 1
ATOM 2445 O O . TRP A 1 321 ? 4.452 3.038 38.358 1.00 34.19 321 TRP A O 1
ATOM 2455 N N . GLN A 1 322 ? 3.767 5.187 38.151 1.00 34.72 322 GLN A N 1
ATOM 2456 C CA . GLN A 1 322 ? 2.426 5.049 38.734 1.00 34.72 322 GLN A CA 1
ATOM 2457 C C . GLN A 1 322 ? 1.395 4.886 37.622 1.00 34.72 322 GLN A C 1
ATOM 2459 O O . GLN A 1 322 ? 1.526 5.602 36.602 1.00 34.72 322 GLN A O 1
#

Mean predicted aligned error: 7.09 Å